Protein AF-A0A6I5P105-F1 (afdb_monomer)

pLDDT: mean 83.04, std 14.03, range [35.81, 98.12]

Solvent-accessible surface area (backbone atoms only — not comparable to full-atom values): 14231 Å² total; per-residue (Å²): 132,84,79,74,51,72,58,37,52,50,38,52,54,34,49,51,44,32,58,51,18,73,74,34,90,77,76,12,57,60,49,28,16,49,33,50,31,48,37,56,78,69,47,30,58,62,52,40,56,49,99,87,67,46,68,69,35,95,43,71,65,50,39,42,40,72,75,66,71,47,62,64,70,63,52,52,50,33,30,56,17,28,52,43,39,50,53,31,48,75,73,72,42,85,61,70,83,52,57,66,42,28,53,62,45,62,89,43,58,76,86,51,45,60,56,20,48,53,44,5,16,66,77,56,76,65,61,61,44,44,70,36,36,52,55,19,40,56,67,75,50,64,72,75,80,56,66,66,42,84,87,54,66,80,40,45,26,30,29,66,42,88,91,51,102,50,48,74,40,77,40,39,31,38,72,54,98,90,40,82,42,37,74,48,95,88,48,64,88,78,55,43,54,24,44,42,78,50,82,70,68,74,76,77,68,87,67,77,78,73,75,75,76,46,75,66,53,52,51,53,52,51,51,50,53,54,58,63,56,45,77,81,46,59,73,83,55,46,57,59,53,54,68,76,72,111

Secondary structure (DSSP, 8-state):
-PPPPHHHHHHHHHHHHHHHHHH-TTTHHHHHHHHHHHHHHTTGGGG-B-TTS-BS-SSHHHHIIIII---HHHHHHHHHHHHHHHHHHHTT----SSHHHHHHTTTS-HHHHHHHHHHHHHHHTS---HHHHHHHHHHH-----PPPP---TT-EEEE--TT-TTTT-EEEEEEETTEEEESSTT-----GGGEEE-------------PPPPHHHHHHHHHHHHHHHGGGS-HHHHHHHHHH--

Radius of gyration: 32.99 Å; Cα contacts (8 Å, |Δi|>4): 269; chains: 1; bounding box: 67×39×105 Å

Nearest PDB structures (foldseek):
  8jzf-assembly1_e  TM=7.093E-01  e=7.042E-01  Symbiodinium

Mean predicted aligned error: 16.5 Å

Structure (mmCIF, N/CA/C/O backbone):
data_AF-A0A6I5P105-F1
#
_entry.id   AF-A0A6I5P105-F1
#
loop_
_atom_site.group_PDB
_atom_site.id
_atom_site.type_symbol
_atom_site.label_atom_id
_atom_site.label_alt_id
_atom_site.label_comp_id
_atom_site.label_asym_id
_atom_site.label_entity_id
_atom_site.label_seq_id
_atom_site.pdbx_PDB_ins_code
_atom_site.Cartn_x
_atom_site.Cartn_y
_atom_site.Cartn_z
_atom_site.occupancy
_atom_site.B_iso_or_equiv
_atom_site.auth_seq_id
_atom_site.auth_comp_id
_atom_site.auth_asym_id
_atom_site.auth_atom_id
_atom_site.pdbx_PDB_model_num
ATOM 1 N N . MET A 1 1 ? 23.309 3.428 -34.298 1.00 52.34 1 MET A N 1
ATOM 2 C CA . MET A 1 1 ? 22.906 3.091 -32.919 1.00 52.34 1 MET A CA 1
ATOM 3 C C . MET A 1 1 ? 21.647 3.887 -32.654 1.00 52.34 1 MET A C 1
ATOM 5 O O . MET A 1 1 ? 21.750 5.103 -32.598 1.00 52.34 1 MET A O 1
ATOM 9 N N . SER A 1 2 ? 20.473 3.254 -32.654 1.00 64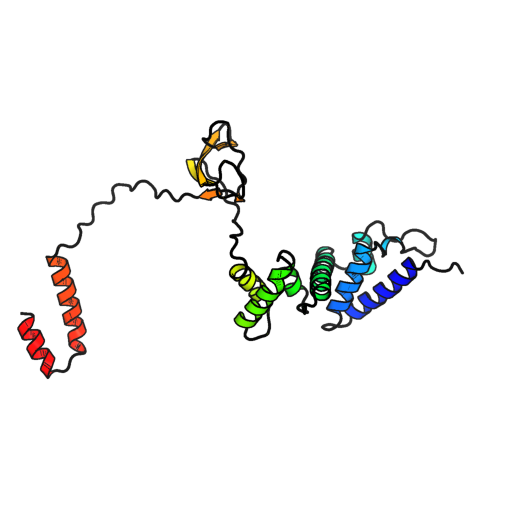.25 2 SER A N 1
ATOM 10 C CA . SER A 1 2 ? 19.231 3.975 -32.351 1.00 64.25 2 SER A CA 1
ATOM 11 C C . SER A 1 2 ? 19.290 4.439 -30.902 1.00 64.25 2 SER A C 1
ATOM 13 O O . SER A 1 2 ? 19.518 3.620 -30.011 1.00 64.25 2 SER A O 1
ATOM 15 N N . GLU A 1 3 ? 19.159 5.743 -30.679 1.00 77.44 3 GLU A N 1
ATOM 16 C CA . GLU A 1 3 ? 19.055 6.295 -29.333 1.00 77.44 3 GLU A CA 1
ATOM 17 C C . GLU A 1 3 ? 17.832 5.680 -28.648 1.00 77.44 3 GLU A C 1
ATOM 19 O O . GLU A 1 3 ? 16.741 5.618 -29.219 1.00 77.44 3 GLU A O 1
ATOM 24 N N . LEU A 1 4 ? 18.035 5.154 -27.440 1.00 81.31 4 LEU A N 1
ATOM 25 C CA . LEU A 1 4 ? 16.942 4.633 -26.630 1.00 81.31 4 LEU A CA 1
ATOM 26 C C . LEU A 1 4 ? 16.010 5.792 -26.281 1.00 81.31 4 LEU A C 1
ATOM 28 O O . LEU A 1 4 ? 16.467 6.892 -25.969 1.00 81.31 4 LEU A O 1
ATOM 32 N N . THR A 1 5 ? 14.703 5.545 -26.303 1.00 90.81 5 THR A N 1
ATOM 33 C CA . THR A 1 5 ? 13.743 6.565 -25.879 1.00 90.81 5 THR A CA 1
ATOM 34 C C . THR A 1 5 ? 13.975 6.930 -24.406 1.00 90.81 5 THR A C 1
ATOM 36 O O . THR A 1 5 ? 14.395 6.069 -23.620 1.00 90.81 5 THR A O 1
ATOM 39 N N . PRO A 1 6 ? 13.667 8.172 -23.983 1.00 94.62 6 PRO A N 1
ATOM 40 C CA . PRO A 1 6 ? 13.791 8.574 -22.581 1.00 94.62 6 PRO A CA 1
ATOM 41 C C . PRO A 1 6 ? 13.064 7.627 -21.612 1.00 94.62 6 PRO A C 1
ATOM 43 O O . PRO A 1 6 ? 13.576 7.325 -20.538 1.00 94.62 6 PRO A O 1
ATOM 46 N N . GLN A 1 7 ? 11.907 7.089 -22.012 1.00 95.62 7 GLN A N 1
ATOM 47 C CA . GLN A 1 7 ? 11.129 6.132 -21.222 1.00 95.62 7 GLN A CA 1
ATOM 48 C C . GLN A 1 7 ? 11.850 4.790 -21.057 1.00 95.62 7 GLN A C 1
ATOM 50 O O . GLN A 1 7 ? 11.846 4.217 -19.970 1.00 95.62 7 GLN A O 1
ATOM 55 N N . HIS A 1 8 ? 12.497 4.291 -22.113 1.00 93.75 8 HIS A N 1
ATOM 56 C CA . HIS A 1 8 ? 13.272 3.056 -22.037 1.00 93.75 8 HIS A CA 1
ATOM 57 C C . HIS A 1 8 ? 14.512 3.228 -21.148 1.00 93.75 8 HIS A C 1
ATOM 59 O O . HIS A 1 8 ? 14.851 2.335 -20.369 1.00 93.75 8 HIS A O 1
ATOM 65 N N . GLN A 1 9 ? 15.174 4.384 -21.230 1.00 94.75 9 GLN A N 1
ATOM 66 C CA . GLN A 1 9 ? 16.289 4.716 -20.345 1.00 94.75 9 GLN A CA 1
ATOM 67 C C . GLN A 1 9 ? 15.828 4.791 -18.881 1.00 94.75 9 GLN A C 1
ATOM 69 O O . GLN A 1 9 ? 16.441 4.162 -18.015 1.00 94.75 9 GLN A O 1
ATOM 74 N N . ARG A 1 10 ? 14.696 5.458 -18.616 1.00 97.44 10 ARG A N 1
ATOM 75 C CA . ARG A 1 10 ? 14.110 5.537 -17.273 1.00 97.44 10 ARG A CA 1
ATOM 76 C C . ARG A 1 10 ? 13.730 4.164 -16.722 1.00 97.44 10 ARG A C 1
ATOM 78 O O . ARG A 1 10 ? 14.027 3.875 -15.566 1.00 97.44 10 ARG A O 1
ATOM 85 N N . LEU A 1 11 ? 13.135 3.291 -17.543 1.00 97.19 11 LEU A N 1
ATOM 86 C CA . LEU A 1 11 ? 12.849 1.910 -17.146 1.00 97.19 11 LEU A CA 1
ATOM 87 C C . LEU A 1 11 ? 14.128 1.202 -16.685 1.00 97.19 11 LEU A C 1
ATOM 89 O O . LEU A 1 11 ? 14.134 0.623 -15.605 1.00 97.19 11 LEU A O 1
ATOM 93 N N . LYS A 1 12 ? 15.218 1.278 -17.461 1.00 96.06 12 LYS A N 1
ATOM 94 C CA . LYS A 1 12 ? 16.497 0.634 -17.115 1.00 96.06 12 LYS A CA 1
ATOM 95 C C . LYS A 1 12 ? 17.069 1.124 -15.787 1.00 96.06 12 LYS A C 1
ATOM 97 O O . LYS A 1 12 ? 17.551 0.312 -15.002 1.00 96.06 12 LYS A O 1
ATOM 102 N N . GLU A 1 13 ? 17.003 2.424 -15.520 1.00 97.12 13 GLU A N 1
ATOM 103 C CA . GLU A 1 13 ? 17.439 3.001 -14.241 1.00 97.12 13 GLU A CA 1
ATOM 104 C C . GLU A 1 13 ? 16.629 2.446 -13.064 1.00 97.12 13 GLU A C 1
ATOM 106 O O . GLU A 1 13 ? 17.195 2.016 -12.056 1.00 97.12 13 GLU A O 1
ATOM 111 N N . LEU A 1 14 ? 15.304 2.395 -13.214 1.00 97.50 14 LEU A N 1
ATOM 112 C CA . LEU A 1 14 ? 14.408 1.842 -12.201 1.00 97.50 14 LEU A CA 1
ATOM 113 C C . LEU A 1 14 ? 14.624 0.339 -12.013 1.00 97.50 14 LEU A C 1
ATOM 115 O O . LEU A 1 14 ? 14.624 -0.135 -10.881 1.00 97.50 14 LEU A O 1
ATOM 119 N N . GLU A 1 15 ? 14.875 -0.419 -13.083 1.00 96.75 15 GLU A N 1
ATOM 120 C CA . GLU A 1 15 ? 15.236 -1.834 -12.979 1.00 96.75 15 GLU A CA 1
ATOM 121 C C . GLU A 1 15 ? 16.536 -2.032 -12.185 1.00 96.75 15 GLU A C 1
ATOM 123 O O . GLU A 1 15 ? 16.614 -2.926 -11.342 1.00 96.75 15 GLU A O 1
ATOM 128 N N . VAL A 1 16 ? 17.553 -1.195 -12.401 1.00 96.06 16 VAL A N 1
ATOM 129 C CA . VAL A 1 16 ? 18.797 -1.252 -11.615 1.00 96.06 16 VAL A CA 1
ATOM 130 C C . VAL A 1 16 ? 18.523 -0.964 -10.137 1.00 96.06 16 VAL A C 1
ATOM 132 O O . VAL A 1 16 ? 19.035 -1.685 -9.276 1.00 96.06 16 VAL A O 1
ATOM 135 N N . SER A 1 17 ? 17.686 0.032 -9.833 1.00 94.94 17 SER A N 1
ATOM 136 C CA . SER A 1 17 ? 17.272 0.334 -8.457 1.00 94.94 17 SER A CA 1
ATOM 137 C C . SER A 1 17 ? 16.523 -0.842 -7.817 1.00 94.94 17 SER A C 1
ATOM 139 O O . SER A 1 17 ? 16.903 -1.292 -6.738 1.00 94.94 17 SER A O 1
ATOM 141 N N . ILE A 1 18 ? 15.543 -1.431 -8.512 1.00 94.62 18 ILE A N 1
ATOM 142 C CA . ILE A 1 18 ? 14.787 -2.599 -8.028 1.00 94.62 18 ILE A CA 1
ATOM 143 C C . ILE A 1 18 ? 15.722 -3.787 -7.773 1.00 94.62 18 ILE A C 1
ATOM 145 O O . ILE A 1 18 ? 15.646 -4.431 -6.724 1.00 94.62 18 ILE A O 1
ATOM 149 N N . GLN A 1 19 ? 16.618 -4.081 -8.718 1.00 94.69 19 GLN A N 1
ATOM 150 C CA . GLN A 1 19 ? 17.582 -5.174 -8.605 1.00 94.69 19 GLN A CA 1
ATOM 151 C C . GLN A 1 19 ? 18.518 -4.979 -7.407 1.00 94.69 19 GLN A C 1
ATOM 153 O O . GLN A 1 19 ? 18.773 -5.938 -6.678 1.00 94.69 19 GLN A O 1
ATOM 158 N N . SER A 1 20 ? 19.001 -3.752 -7.200 1.00 92.50 20 SER A N 1
ATOM 159 C CA . SER A 1 20 ? 19.892 -3.408 -6.086 1.00 92.50 20 SER A CA 1
ATOM 160 C C . SER A 1 20 ? 19.161 -3.505 -4.750 1.00 92.50 20 SER A C 1
ATOM 162 O O . SER A 1 20 ? 19.653 -4.145 -3.821 1.00 92.50 20 SER A O 1
ATOM 164 N N . GLY A 1 21 ? 17.939 -2.976 -4.677 1.00 91.00 21 GLY A N 1
ATOM 165 C CA . GLY A 1 21 ? 17.113 -3.070 -3.482 1.00 91.00 21 GLY A CA 1
ATOM 166 C C . GLY A 1 21 ? 16.752 -4.514 -3.125 1.00 91.00 21 GLY A C 1
ATOM 167 O O . GLY A 1 21 ? 16.695 -4.855 -1.950 1.00 91.00 21 GLY A O 1
ATOM 168 N N . PHE A 1 22 ? 16.593 -5.418 -4.102 1.00 88.75 22 PHE A N 1
ATOM 169 C CA . PHE A 1 22 ? 16.398 -6.846 -3.811 1.00 88.75 22 PHE A CA 1
ATOM 170 C C . PHE A 1 22 ? 17.622 -7.514 -3.170 1.00 88.75 22 PHE A C 1
ATOM 172 O O . PHE A 1 22 ? 17.464 -8.542 -2.509 1.00 88.75 22 PHE A O 1
ATOM 179 N N . SER A 1 23 ? 18.819 -6.964 -3.372 1.00 87.75 23 SER A N 1
ATOM 180 C CA . SER A 1 23 ? 20.057 -7.450 -2.760 1.00 87.75 23 SER A CA 1
ATOM 181 C C . SER A 1 23 ? 20.293 -6.888 -1.350 1.00 87.75 23 SER A C 1
ATOM 183 O O . SER A 1 23 ? 21.069 -7.475 -0.597 1.00 87.75 23 SER A O 1
ATOM 185 N N . LEU A 1 24 ? 19.620 -5.797 -0.969 1.00 80.50 24 LEU A N 1
ATOM 186 C CA . LEU A 1 24 ? 19.756 -5.129 0.329 1.00 80.50 24 LEU A CA 1
ATOM 187 C C . LEU A 1 24 ? 18.561 -5.472 1.233 1.00 80.50 24 LEU A C 1
ATOM 189 O O . LEU A 1 24 ? 17.434 -5.081 0.955 1.00 80.50 24 LEU A O 1
ATOM 193 N N . ILE A 1 25 ? 18.795 -6.193 2.334 1.00 69.50 25 ILE A N 1
ATOM 194 C CA . ILE A 1 25 ? 17.713 -6.779 3.150 1.00 69.50 25 ILE A CA 1
ATOM 195 C C . ILE A 1 25 ? 16.809 -5.717 3.807 1.00 69.50 25 ILE A C 1
ATOM 197 O O . ILE A 1 25 ? 15.594 -5.893 3.811 1.00 69.50 25 ILE A O 1
ATOM 201 N N . GLU A 1 26 ? 17.365 -4.624 4.343 1.00 65.38 26 GLU A N 1
ATOM 202 C CA . GLU A 1 26 ? 16.585 -3.643 5.127 1.00 65.38 26 GLU A CA 1
ATOM 203 C C . GLU A 1 26 ? 16.411 -2.283 4.435 1.00 65.38 26 GLU A C 1
ATOM 205 O O . GLU A 1 26 ? 15.338 -1.694 4.505 1.00 65.38 26 GLU A O 1
ATOM 210 N N . GLN A 1 27 ? 17.431 -1.785 3.730 1.00 70.00 27 GLN A N 1
ATOM 211 C CA . GLN A 1 27 ? 17.391 -0.453 3.105 1.00 70.00 27 GLN A CA 1
ATOM 212 C C . GLN A 1 27 ? 16.728 -0.453 1.718 1.00 70.00 27 GLN A C 1
ATOM 214 O O . GLN A 1 27 ? 16.223 0.574 1.273 1.00 70.00 27 GLN A O 1
ATOM 219 N N . GLY A 1 28 ? 16.669 -1.611 1.055 1.00 87.00 28 GLY A N 1
ATOM 220 C CA . GLY A 1 28 ? 16.177 -1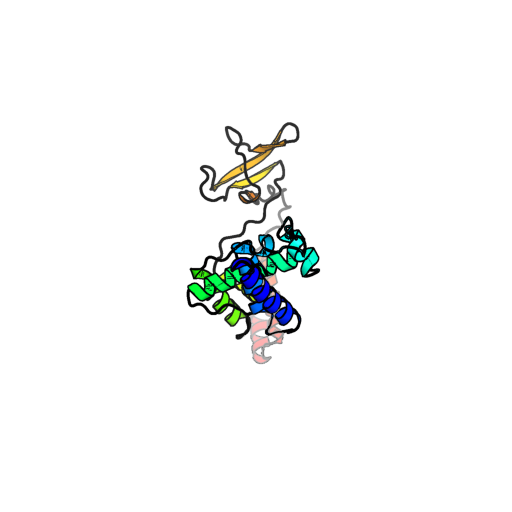.717 -0.317 1.00 87.00 28 GLY A CA 1
ATOM 221 C C . GLY A 1 28 ? 14.655 -1.685 -0.464 1.00 87.00 28 GLY A C 1
ATOM 222 O O . GLY A 1 28 ? 14.159 -1.465 -1.566 1.00 87.00 28 GLY A O 1
ATOM 223 N N . GLU A 1 29 ? 13.883 -1.903 0.608 1.00 91.00 29 GLU A N 1
ATOM 224 C CA . GLU A 1 29 ? 12.419 -2.014 0.502 1.00 91.00 29 GLU A CA 1
ATOM 225 C C . GLU A 1 29 ? 11.773 -0.730 -0.030 1.00 91.00 29 GLU A C 1
ATOM 227 O O . GLU A 1 29 ? 10.944 -0.809 -0.939 1.00 91.00 29 GLU A O 1
ATOM 232 N N . ARG A 1 30 ? 12.167 0.442 0.487 1.00 91.94 30 ARG A N 1
ATOM 233 C CA . ARG A 1 30 ? 11.647 1.737 0.020 1.00 91.94 30 ARG A CA 1
ATOM 234 C C . ARG A 1 30 ? 11.961 1.966 -1.455 1.00 91.94 30 ARG A C 1
ATOM 236 O O . ARG A 1 30 ? 11.062 2.301 -2.220 1.00 91.94 30 ARG A O 1
ATOM 243 N N . GLU A 1 31 ? 13.211 1.744 -1.854 1.00 92.75 31 GLU A N 1
ATOM 244 C CA . GLU A 1 31 ? 13.655 1.908 -3.243 1.00 92.75 31 GLU A CA 1
ATOM 245 C C . GLU A 1 31 ? 12.859 1.002 -4.185 1.00 92.75 31 GLU A C 1
ATOM 247 O O . GLU A 1 31 ? 12.332 1.463 -5.197 1.00 92.75 31 GLU A O 1
ATOM 252 N N . ILE A 1 32 ? 12.679 -0.270 -3.809 1.00 94.31 32 ILE A N 1
ATOM 253 C CA . ILE A 1 32 ? 11.879 -1.211 -4.594 1.00 94.31 32 ILE A CA 1
ATOM 254 C C . ILE A 1 32 ? 10.430 -0.732 -4.716 1.00 94.31 32 ILE A C 1
ATOM 256 O O . ILE A 1 32 ? 9.873 -0.792 -5.811 1.00 94.31 32 ILE A O 1
ATOM 260 N N . ARG A 1 33 ? 9.797 -0.280 -3.623 1.00 95.12 33 ARG A N 1
ATOM 261 C CA . ARG A 1 33 ? 8.406 0.206 -3.658 1.00 95.12 33 ARG A CA 1
ATOM 262 C C . ARG A 1 33 ? 8.258 1.412 -4.579 1.00 95.12 33 ARG A C 1
ATOM 264 O O . ARG A 1 33 ? 7.378 1.396 -5.434 1.00 95.12 33 ARG A O 1
ATOM 271 N N . GLN A 1 34 ? 9.120 2.417 -4.426 1.00 95.31 34 GLN A N 1
ATOM 272 C CA . GLN A 1 34 ? 9.079 3.641 -5.229 1.00 95.31 34 GLN A CA 1
ATOM 273 C C . GLN A 1 34 ? 9.327 3.348 -6.710 1.00 95.31 34 GLN A C 1
ATOM 275 O O . GLN A 1 34 ? 8.560 3.793 -7.562 1.00 95.31 34 GLN A O 1
ATOM 280 N N . ALA A 1 35 ? 10.338 2.534 -7.019 1.00 96.94 35 ALA A N 1
ATOM 281 C CA . ALA A 1 35 ? 10.654 2.190 -8.396 1.00 96.94 35 ALA A CA 1
ATOM 282 C C . ALA A 1 35 ? 9.567 1.322 -9.049 1.00 96.94 35 ALA A C 1
ATOM 284 O O . ALA A 1 35 ? 9.189 1.573 -10.192 1.00 96.94 35 ALA A O 1
ATOM 285 N N . LEU A 1 36 ? 9.012 0.333 -8.336 1.00 97.31 36 LEU A N 1
ATOM 286 C CA . LEU A 1 36 ? 7.892 -0.468 -8.849 1.00 97.31 36 LEU A CA 1
ATOM 287 C C . LEU A 1 36 ? 6.636 0.376 -9.069 1.00 97.31 36 LEU A C 1
ATOM 289 O O . LEU A 1 36 ? 5.963 0.182 -10.080 1.00 97.31 36 LEU A O 1
ATOM 293 N N . LEU A 1 37 ? 6.331 1.293 -8.147 1.00 97.69 37 LEU A N 1
ATOM 294 C CA . LEU A 1 37 ? 5.212 2.220 -8.288 1.00 97.69 37 LEU A CA 1
ATOM 295 C C . LEU A 1 37 ? 5.375 3.074 -9.547 1.00 97.69 37 LEU A C 1
ATOM 297 O O . LEU A 1 37 ? 4.447 3.155 -10.346 1.00 97.69 37 LEU A O 1
ATOM 301 N N . GLU A 1 38 ? 6.561 3.642 -9.764 1.00 98.12 38 GLU A N 1
ATOM 302 C CA . GLU A 1 38 ? 6.824 4.473 -10.937 1.00 98.12 38 GLU A CA 1
ATOM 303 C C . GLU A 1 38 ? 6.710 3.675 -12.245 1.00 98.12 38 GLU A C 1
ATOM 305 O O . GLU A 1 38 ? 6.038 4.118 -13.178 1.00 98.12 38 GLU A O 1
ATOM 310 N N . VAL A 1 39 ? 7.292 2.469 -12.305 1.00 97.88 39 VAL A N 1
ATOM 311 C CA . VAL A 1 39 ? 7.157 1.590 -13.480 1.00 97.88 39 VAL A CA 1
ATOM 312 C C . VAL A 1 39 ? 5.692 1.246 -13.757 1.00 97.88 39 VAL A C 1
ATOM 314 O O . VAL A 1 39 ? 5.298 1.172 -14.925 1.00 97.88 39 VAL A O 1
ATOM 317 N N . PHE A 1 40 ? 4.891 1.029 -12.711 1.00 97.69 40 PHE A N 1
ATOM 318 C CA . PHE A 1 40 ? 3.473 0.704 -12.838 1.00 97.69 40 PHE A CA 1
ATOM 319 C C . PHE A 1 40 ? 2.649 1.903 -13.321 1.00 97.69 40 PHE A C 1
ATOM 321 O O . PHE A 1 40 ? 1.992 1.805 -14.359 1.00 97.69 40 PHE A O 1
ATOM 328 N N . ASP A 1 41 ? 2.715 3.032 -12.612 1.00 97.19 41 ASP A N 1
ATOM 329 C CA . ASP A 1 41 ? 1.874 4.207 -12.867 1.00 97.19 41 ASP A CA 1
ATOM 330 C C . ASP A 1 41 ? 2.198 4.856 -14.224 1.00 97.19 41 ASP A C 1
ATOM 332 O O . ASP A 1 41 ? 1.290 5.248 -14.957 1.00 97.19 41 ASP A O 1
ATOM 336 N N . GLN A 1 42 ? 3.478 4.899 -14.613 1.00 97.19 42 GLN A N 1
ATOM 337 C CA . GLN A 1 42 ? 3.899 5.407 -15.926 1.00 97.19 42 GLN A CA 1
ATOM 338 C C . GLN A 1 42 ? 3.881 4.334 -17.031 1.00 97.19 42 GLN A C 1
ATOM 340 O O . GLN A 1 42 ? 4.224 4.618 -18.179 1.00 97.19 42 GLN A O 1
ATOM 345 N N . GLN A 1 43 ? 3.499 3.094 -16.705 1.00 97.12 43 GLN A N 1
ATOM 346 C CA . GLN A 1 43 ? 3.467 1.954 -17.628 1.00 97.12 43 GLN A CA 1
ATOM 347 C C . GLN A 1 43 ? 4.796 1.727 -18.374 1.00 97.12 43 GLN A C 1
ATOM 349 O O . GLN A 1 43 ? 4.808 1.291 -19.529 1.00 97.12 43 GLN A O 1
ATOM 354 N N . LEU A 1 44 ? 5.930 2.004 -17.718 1.00 97.06 44 LEU A N 1
ATOM 355 C CA . LEU A 1 44 ? 7.253 2.014 -18.355 1.00 97.06 44 LEU A CA 1
ATOM 356 C C . LEU A 1 44 ? 7.648 0.651 -18.929 1.00 97.06 44 LEU A C 1
ATOM 358 O O . LEU A 1 44 ? 8.369 0.587 -19.921 1.00 97.06 44 LEU A O 1
ATOM 362 N N . TRP A 1 45 ? 7.120 -0.435 -18.365 1.00 96.25 45 TRP A N 1
ATOM 363 C CA . TRP A 1 45 ? 7.315 -1.800 -18.860 1.00 96.25 45 TRP A CA 1
ATOM 364 C C . TRP A 1 45 ? 6.932 -1.974 -20.340 1.00 96.25 45 TRP A C 1
ATOM 366 O O . TRP A 1 45 ? 7.512 -2.820 -21.015 1.00 96.25 45 TRP A O 1
ATOM 376 N N . ARG A 1 46 ? 6.012 -1.154 -20.870 1.00 96.06 46 ARG A N 1
ATOM 377 C CA . ARG A 1 46 ? 5.604 -1.177 -22.288 1.00 96.06 46 ARG A CA 1
ATOM 378 C C . ARG A 1 46 ? 6.710 -0.735 -23.245 1.00 96.06 46 ARG A C 1
ATOM 380 O O . ARG A 1 46 ? 6.640 -1.035 -24.431 1.00 96.06 46 ARG A O 1
ATOM 387 N N . PHE A 1 47 ? 7.717 -0.024 -22.741 1.00 95.44 47 PHE A N 1
ATOM 388 C CA . PHE A 1 47 ? 8.863 0.445 -23.520 1.00 95.44 47 PHE A CA 1
ATOM 389 C C . PHE A 1 47 ? 10.036 -0.537 -23.496 1.00 95.44 47 PHE A C 1
ATOM 391 O O . PHE A 1 47 ? 11.064 -0.278 -24.126 1.00 95.44 47 PHE A O 1
ATOM 398 N N . ALA A 1 48 ? 9.919 -1.655 -22.777 1.00 93.88 48 ALA A N 1
ATOM 399 C CA . ALA A 1 48 ? 10.896 -2.724 -22.869 1.00 93.88 48 ALA A CA 1
ATOM 400 C C . ALA A 1 48 ? 10.801 -3.368 -24.252 1.00 93.88 48 ALA A C 1
ATOM 402 O O . ALA A 1 48 ? 9.765 -3.926 -24.608 1.00 93.88 48 ALA A O 1
ATOM 403 N N . ILE A 1 49 ? 11.890 -3.289 -25.008 1.00 92.06 49 ILE A N 1
ATOM 404 C CA . ILE A 1 49 ? 12.005 -3.877 -26.338 1.00 92.06 49 ILE A CA 1
ATOM 405 C C . ILE A 1 49 ? 13.139 -4.897 -26.367 1.00 92.06 49 ILE A C 1
ATOM 407 O O . ILE A 1 49 ? 14.135 -4.736 -25.655 1.00 92.06 49 ILE A O 1
ATOM 411 N N . ASP A 1 50 ? 12.974 -5.946 -27.164 1.00 89.56 50 ASP A N 1
ATOM 412 C CA . ASP A 1 50 ? 14.019 -6.929 -27.433 1.00 89.56 50 ASP A CA 1
ATOM 413 C C . ASP A 1 50 ? 15.052 -6.414 -28.458 1.00 89.56 50 ASP A C 1
ATOM 415 O O . ASP A 1 50 ? 15.035 -5.253 -28.876 1.00 89.56 50 ASP A O 1
ATOM 419 N N . SER A 1 51 ? 15.995 -7.276 -28.850 1.00 87.69 51 SER A N 1
ATOM 420 C CA . SER A 1 51 ? 17.023 -6.948 -29.847 1.00 87.69 51 SER A CA 1
ATOM 421 C C . SER A 1 51 ? 16.472 -6.684 -31.249 1.00 87.69 51 SER A C 1
ATOM 423 O O . SER A 1 51 ? 17.168 -6.079 -32.062 1.00 87.69 51 SER A O 1
ATOM 425 N N . GLU A 1 52 ? 15.259 -7.147 -31.538 1.00 88.62 52 GLU A N 1
ATOM 426 C CA . GLU A 1 52 ? 14.583 -6.981 -32.826 1.00 88.62 52 GLU A CA 1
ATOM 427 C C . GLU A 1 52 ? 13.633 -5.767 -32.826 1.00 88.62 52 GLU A C 1
ATOM 429 O O . GLU A 1 52 ? 13.130 -5.372 -33.876 1.00 88.62 52 GLU A O 1
ATOM 434 N N . GLY A 1 53 ? 13.452 -5.119 -31.669 1.00 86.94 53 GLY A N 1
ATOM 435 C CA . GLY A 1 53 ? 12.623 -3.928 -31.494 1.00 86.94 53 GLY A CA 1
ATOM 436 C C . GLY A 1 53 ? 11.170 -4.220 -31.112 1.00 86.94 53 GLY A C 1
ATOM 437 O O . GLY A 1 53 ? 10.362 -3.290 -31.099 1.00 86.94 53 GLY A O 1
ATOM 438 N N . TYR A 1 54 ? 10.823 -5.468 -30.785 1.00 87.31 54 TYR A N 1
ATOM 439 C CA . TYR A 1 54 ? 9.474 -5.842 -30.356 1.00 87.31 54 TYR A CA 1
ATOM 440 C C . TYR A 1 54 ? 9.282 -5.643 -28.857 1.00 87.31 54 TYR A C 1
ATOM 442 O O . TYR A 1 54 ? 10.216 -5.802 -28.073 1.00 87.31 54 TYR A O 1
ATOM 450 N N . ALA A 1 55 ? 8.052 -5.317 -28.451 1.00 90.62 55 ALA A N 1
ATOM 451 C CA . ALA A 1 55 ? 7.693 -5.199 -27.043 1.00 90.62 55 ALA A CA 1
ATOM 452 C C . ALA A 1 55 ? 7.916 -6.535 -26.316 1.00 90.62 55 ALA A C 1
ATOM 454 O O . ALA A 1 55 ? 7.365 -7.563 -26.701 1.00 90.62 55 ALA A O 1
ATOM 455 N N . LEU A 1 56 ? 8.707 -6.505 -25.244 1.00 93.75 56 LEU A N 1
ATOM 456 C CA . LEU A 1 56 ? 9.128 -7.701 -24.511 1.00 93.75 56 LEU A CA 1
ATOM 457 C C . LEU A 1 56 ? 8.036 -8.247 -23.576 1.00 93.75 56 LEU A C 1
ATOM 459 O O . LEU A 1 56 ? 8.047 -9.424 -23.215 1.00 93.75 56 LEU A O 1
ATOM 463 N N . TYR A 1 57 ? 7.110 -7.386 -23.153 1.00 94.69 57 TYR A N 1
ATOM 464 C CA . TYR A 1 57 ? 6.093 -7.703 -22.156 1.00 94.69 57 TYR A CA 1
ATOM 465 C C . TYR A 1 57 ? 4.713 -7.272 -22.652 1.00 94.69 57 TYR A C 1
ATOM 467 O O . TYR A 1 57 ? 4.536 -6.144 -23.105 1.00 94.69 57 TYR A O 1
ATOM 475 N N . GLU A 1 58 ? 3.726 -8.158 -22.527 1.00 93.25 58 GLU A N 1
ATOM 476 C CA . GLU A 1 58 ? 2.333 -7.907 -22.935 1.00 93.25 58 GLU A CA 1
ATOM 477 C C . GLU A 1 58 ? 1.520 -7.201 -21.840 1.00 93.25 58 GLU A C 1
ATOM 479 O O . GLU A 1 58 ? 0.586 -6.445 -22.104 1.00 93.25 58 GLU A O 1
ATOM 484 N N . SER A 1 59 ? 1.881 -7.455 -20.585 1.00 95.44 59 SER A N 1
ATOM 485 C CA . SER A 1 59 ? 1.237 -6.923 -19.384 1.00 95.44 59 SER A CA 1
ATOM 486 C C . SER A 1 59 ? 2.264 -6.627 -18.295 1.00 95.44 59 SER A C 1
ATOM 488 O O . SER A 1 59 ? 3.367 -7.187 -18.291 1.00 95.44 59 SER A O 1
ATOM 490 N N . PHE A 1 60 ? 1.879 -5.816 -17.310 1.00 95.12 60 PHE A N 1
ATOM 491 C CA . PHE A 1 60 ? 2.708 -5.604 -16.126 1.00 95.12 60 PHE A CA 1
ATOM 492 C C . PHE A 1 60 ? 2.999 -6.918 -15.379 1.00 95.12 60 PHE A C 1
ATOM 494 O O . PHE A 1 60 ? 4.128 -7.153 -14.956 1.00 95.12 60 PHE A O 1
ATOM 501 N N . ASP A 1 61 ? 2.031 -7.832 -15.311 1.00 94.19 61 ASP A N 1
ATOM 502 C CA . ASP A 1 61 ? 2.224 -9.144 -14.686 1.00 94.19 61 ASP A CA 1
ATOM 503 C C . ASP A 1 61 ? 3.265 -9.987 -15.418 1.00 94.19 61 ASP A C 1
ATOM 505 O O . ASP A 1 61 ? 4.088 -10.654 -14.782 1.00 94.19 61 ASP A O 1
ATOM 509 N N . SER A 1 62 ? 3.252 -9.956 -16.757 1.00 95.06 62 SER A N 1
ATOM 510 C CA . SER A 1 62 ? 4.271 -10.630 -17.567 1.00 95.06 62 SER A CA 1
ATOM 511 C C . SER A 1 62 ? 5.655 -10.035 -17.306 1.00 95.06 62 SER A C 1
ATOM 513 O O . SER A 1 62 ? 6.600 -10.789 -17.071 1.00 95.06 62 SER A O 1
ATOM 515 N N . TYR A 1 63 ? 5.753 -8.703 -17.215 1.00 95.69 63 TYR A N 1
ATOM 516 C CA . TYR A 1 63 ? 6.975 -8.001 -16.833 1.00 95.69 63 TYR A CA 1
ATOM 517 C C . TYR A 1 63 ? 7.476 -8.469 -15.468 1.00 95.69 63 TYR A C 1
ATOM 519 O O . TYR A 1 63 ? 8.609 -8.933 -15.346 1.00 95.69 63 TYR A O 1
ATOM 527 N N . CYS A 1 64 ? 6.630 -8.448 -14.441 1.00 94.69 64 CYS A N 1
ATOM 528 C CA . CYS A 1 64 ? 7.054 -8.815 -13.097 1.00 94.69 64 CYS A CA 1
ATOM 529 C C . CYS A 1 64 ? 7.456 -10.285 -12.965 1.00 94.69 64 CYS A C 1
ATOM 531 O O . CYS A 1 64 ? 8.439 -10.611 -12.292 1.00 94.69 64 CYS A O 1
ATOM 533 N N . ARG A 1 65 ? 6.720 -11.178 -13.625 1.00 94.06 65 ARG A N 1
ATOM 534 C CA . ARG A 1 65 ? 6.984 -12.617 -13.596 1.00 94.06 65 ARG A CA 1
ATOM 535 C C . ARG A 1 65 ? 8.272 -12.970 -14.328 1.00 94.06 65 ARG A C 1
ATOM 537 O O . ARG A 1 65 ? 9.088 -13.707 -13.780 1.00 94.06 65 ARG A O 1
ATOM 544 N N . LEU A 1 66 ? 8.458 -12.443 -15.537 1.00 94.56 66 LEU A N 1
ATOM 545 C CA . LEU A 1 66 ? 9.614 -12.755 -16.375 1.00 94.56 66 LEU A CA 1
ATOM 546 C C . LEU A 1 66 ? 10.878 -12.053 -15.869 1.00 94.56 66 LEU A C 1
ATOM 548 O O . LEU A 1 66 ? 11.920 -12.698 -15.744 1.00 94.56 66 LEU A O 1
ATOM 552 N N . ARG A 1 67 ? 10.785 -10.764 -15.516 1.00 95.00 67 ARG A N 1
ATOM 553 C CA . ARG A 1 67 ? 11.942 -9.961 -15.100 1.00 95.00 67 ARG A CA 1
ATOM 554 C C . ARG A 1 67 ? 12.384 -10.256 -13.673 1.00 95.00 67 ARG A C 1
ATOM 556 O O . ARG A 1 67 ? 13.572 -10.463 -13.435 1.00 95.00 67 ARG A O 1
ATOM 563 N N . TRP A 1 68 ? 11.438 -10.288 -12.733 1.00 94.00 68 TRP A N 1
ATOM 564 C CA . TRP A 1 68 ? 11.741 -10.346 -11.297 1.00 94.00 68 TRP A CA 1
ATOM 565 C C . TRP A 1 68 ? 11.531 -11.725 -10.676 1.00 94.00 68 TRP A C 1
ATOM 567 O O . TRP A 1 68 ? 11.982 -11.951 -9.553 1.00 94.00 68 TRP A O 1
ATOM 577 N N . LYS A 1 69 ? 10.857 -12.653 -11.372 1.00 94.56 69 LYS A N 1
ATOM 578 C CA . LYS A 1 69 ? 10.519 -13.994 -10.856 1.00 94.56 69 LYS A CA 1
ATOM 579 C C . LYS A 1 69 ? 9.820 -13.933 -9.490 1.00 94.56 69 LYS A C 1
ATOM 581 O O . LYS A 1 69 ? 10.084 -14.743 -8.599 1.00 94.56 69 LYS A O 1
ATOM 586 N N . ARG A 1 70 ? 8.948 -12.938 -9.298 1.00 89.62 70 ARG A N 1
ATOM 587 C CA . ARG A 1 70 ? 8.184 -12.730 -8.059 1.00 89.62 70 ARG A CA 1
ATOM 588 C C . ARG A 1 70 ? 6.704 -13.011 -8.267 1.00 89.62 70 ARG A C 1
ATOM 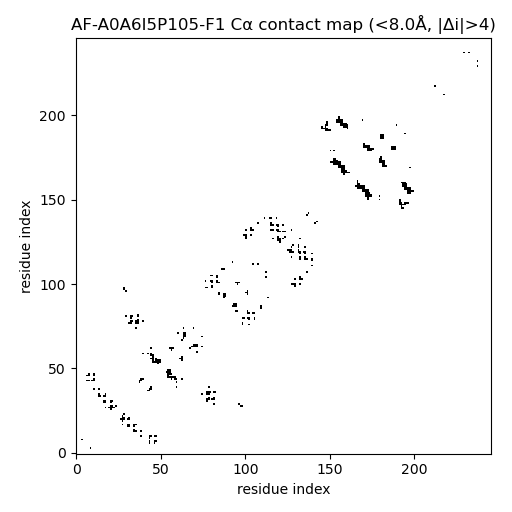590 O O . ARG A 1 70 ? 6.179 -12.865 -9.366 1.00 89.62 70 ARG A O 1
ATOM 597 N N . ALA A 1 71 ? 6.045 -13.396 -7.176 1.00 89.44 71 ALA A N 1
ATOM 598 C CA . ALA A 1 71 ? 4.600 -13.536 -7.148 1.00 89.44 71 ALA A CA 1
ATOM 599 C C . ALA A 1 71 ? 3.935 -12.165 -7.322 1.00 89.44 71 ALA A C 1
ATOM 601 O O . ALA A 1 71 ? 4.314 -11.194 -6.664 1.00 89.44 71 ALA A O 1
ATOM 602 N N . GLU A 1 72 ? 2.909 -12.134 -8.165 1.00 90.38 72 GLU A N 1
ATOM 603 C CA . GLU A 1 72 ? 2.094 -10.960 -8.479 1.00 90.38 72 GLU A CA 1
ATOM 604 C C . GLU A 1 72 ? 1.631 -10.237 -7.205 1.00 90.38 72 GLU A C 1
ATOM 606 O O . GLU A 1 72 ? 1.942 -9.066 -6.995 1.00 90.38 72 GLU A O 1
ATOM 611 N N . ARG A 1 73 ? 1.022 -10.979 -6.270 1.00 91.88 73 ARG A N 1
ATOM 612 C CA . ARG A 1 73 ? 0.543 -10.450 -4.984 1.00 91.88 73 ARG A CA 1
ATOM 613 C C . ARG A 1 73 ? 1.601 -9.643 -4.225 1.00 91.88 73 ARG A C 1
ATOM 615 O O . ARG A 1 73 ? 1.274 -8.600 -3.668 1.00 91.88 73 ARG A O 1
ATOM 622 N N . THR A 1 74 ? 2.847 -10.113 -4.175 1.00 91.88 74 THR A N 1
ATOM 623 C CA . THR A 1 74 ? 3.929 -9.428 -3.448 1.00 91.88 74 THR A CA 1
ATOM 624 C C . THR A 1 74 ? 4.308 -8.110 -4.116 1.00 91.88 74 THR A C 1
ATOM 626 O O . THR A 1 74 ? 4.592 -7.132 -3.426 1.00 91.88 74 THR A O 1
ATOM 629 N N . ILE A 1 75 ? 4.302 -8.069 -5.449 1.00 93.75 75 ILE A N 1
ATOM 630 C CA . ILE A 1 75 ? 4.591 -6.850 -6.206 1.00 93.75 75 ILE A CA 1
ATOM 631 C C . ILE A 1 75 ? 3.482 -5.820 -5.999 1.00 93.75 75 ILE A C 1
ATOM 633 O O . ILE A 1 75 ? 3.778 -4.689 -5.622 1.00 93.75 75 ILE A O 1
ATOM 637 N N . TYR A 1 76 ? 2.217 -6.216 -6.142 1.00 95.06 76 TYR A N 1
ATOM 638 C CA . TYR A 1 76 ? 1.095 -5.305 -5.911 1.00 95.06 76 TYR A CA 1
ATOM 639 C C . TYR A 1 76 ? 1.048 -4.792 -4.473 1.00 95.06 76 TYR A C 1
ATOM 641 O O . TYR A 1 76 ? 0.831 -3.607 -4.257 1.00 95.06 76 TYR A O 1
ATOM 649 N N . GLN A 1 77 ? 1.346 -5.633 -3.480 1.00 95.44 77 GLN A N 1
ATOM 650 C CA . GLN A 1 77 ? 1.482 -5.187 -2.089 1.00 95.44 77 GLN A CA 1
ATOM 651 C C . GLN A 1 77 ? 2.542 -4.089 -1.916 1.00 95.44 77 GLN A C 1
ATOM 653 O O . GLN A 1 77 ? 2.340 -3.157 -1.141 1.00 95.44 77 GLN A O 1
ATOM 658 N N . ARG A 1 78 ? 3.661 -4.175 -2.639 1.00 95.81 78 ARG A N 1
ATOM 659 C CA . ARG A 1 78 ? 4.716 -3.154 -2.610 1.00 95.81 78 ARG A CA 1
ATOM 660 C C . ARG A 1 78 ? 4.302 -1.870 -3.317 1.00 95.81 78 ARG A C 1
ATOM 662 O O . ARG A 1 78 ? 4.602 -0.800 -2.804 1.00 95.81 78 ARG A O 1
ATOM 669 N N . ILE A 1 79 ? 3.590 -1.977 -4.437 1.00 96.94 79 ILE A N 1
ATOM 670 C CA . ILE A 1 79 ? 3.029 -0.824 -5.155 1.00 96.94 79 ILE A CA 1
ATOM 671 C C . ILE A 1 79 ? 2.022 -0.091 -4.265 1.00 96.94 79 ILE A C 1
ATOM 673 O O . ILE A 1 79 ? 2.151 1.112 -4.067 1.00 96.94 79 ILE A O 1
ATOM 677 N N . GLU A 1 80 ? 1.075 -0.814 -3.662 1.00 96.75 80 GLU A N 1
ATOM 678 C CA . GLU A 1 80 ? 0.082 -0.234 -2.750 1.00 96.75 80 GLU A CA 1
ATOM 679 C C . GLU A 1 80 ? 0.740 0.435 -1.539 1.00 96.75 80 GLU A C 1
ATOM 681 O O . GLU A 1 80 ? 0.418 1.572 -1.204 1.00 96.75 80 GLU A O 1
ATOM 686 N N . ALA A 1 81 ? 1.724 -0.221 -0.918 1.00 96.50 81 ALA A N 1
ATOM 687 C CA . ALA A 1 81 ? 2.497 0.395 0.156 1.00 96.50 81 ALA A CA 1
ATOM 688 C C . ALA A 1 81 ? 3.250 1.653 -0.316 1.00 96.50 81 ALA A C 1
ATOM 690 O O . ALA A 1 81 ? 3.273 2.646 0.405 1.00 96.50 81 ALA A O 1
ATOM 691 N N . GLY A 1 82 ? 3.818 1.635 -1.527 1.00 96.75 82 GLY A N 1
ATOM 692 C CA . GLY A 1 82 ? 4.477 2.790 -2.137 1.00 96.75 82 GLY A CA 1
ATOM 693 C C . GLY A 1 82 ? 3.524 3.966 -2.367 1.00 96.75 82 GLY A C 1
ATOM 694 O O . GLY A 1 82 ? 3.914 5.109 -2.147 1.00 96.75 82 GLY A O 1
ATOM 695 N N . ARG A 1 83 ? 2.262 3.708 -2.742 1.00 96.81 83 ARG A N 1
ATOM 696 C CA . ARG A 1 83 ? 1.234 4.758 -2.875 1.00 96.81 83 ARG A CA 1
ATOM 697 C C . ARG A 1 83 ? 0.932 5.422 -1.542 1.00 96.81 83 ARG A C 1
ATOM 699 O O . ARG A 1 83 ? 0.919 6.647 -1.466 1.00 96.81 83 ARG A O 1
ATOM 706 N N . VAL A 1 84 ? 0.724 4.620 -0.498 1.00 96.25 84 VAL A N 1
ATOM 707 C CA . VAL A 1 84 ? 0.487 5.129 0.862 1.00 96.25 84 VAL A CA 1
ATOM 708 C C . VAL A 1 84 ? 1.681 5.952 1.339 1.00 96.25 84 VAL A C 1
ATOM 710 O O . VAL A 1 84 ? 1.503 7.054 1.851 1.00 96.25 84 VAL A O 1
ATOM 713 N N . GLU A 1 85 ? 2.895 5.442 1.126 1.00 95.81 85 GLU A N 1
ATOM 714 C CA . GLU A 1 85 ? 4.142 6.129 1.463 1.00 95.81 85 GLU A CA 1
ATOM 715 C C . GLU A 1 85 ? 4.258 7.482 0.747 1.00 95.81 85 GLU A C 1
ATOM 717 O O . GLU A 1 85 ? 4.524 8.492 1.396 1.00 95.81 85 GLU A O 1
ATOM 722 N N . LEU A 1 86 ? 4.002 7.527 -0.565 1.00 95.25 86 LEU A N 1
ATOM 723 C CA . LEU A 1 86 ? 4.056 8.758 -1.354 1.00 95.25 86 LEU A CA 1
ATOM 724 C C . LEU A 1 86 ? 3.032 9.796 -0.878 1.00 95.25 86 LEU A C 1
ATOM 726 O O . LEU A 1 86 ? 3.392 10.958 -0.714 1.00 95.25 86 LEU A O 1
ATOM 730 N N . GLN A 1 87 ? 1.790 9.379 -0.618 1.00 94.38 87 GLN A N 1
ATOM 731 C CA . GLN A 1 87 ? 0.738 10.259 -0.091 1.00 94.38 87 GLN A CA 1
ATOM 732 C C . GLN A 1 87 ? 1.146 10.866 1.256 1.00 94.38 87 GLN A C 1
ATOM 734 O O . GLN A 1 87 ? 1.112 12.079 1.439 1.00 94.38 87 GLN A O 1
ATOM 739 N N . MET A 1 88 ? 1.626 10.030 2.182 1.00 95.19 88 MET A N 1
ATOM 740 C CA . MET A 1 88 ? 2.093 10.496 3.487 1.00 95.19 88 MET A CA 1
ATOM 741 C C . MET A 1 88 ? 3.229 11.517 3.360 1.00 95.19 88 MET A C 1
ATOM 743 O O . MET A 1 88 ? 3.177 12.565 4.002 1.00 95.19 88 MET A O 1
ATOM 747 N N . LEU A 1 89 ? 4.218 11.248 2.502 1.00 94.25 89 LEU A N 1
ATOM 748 C CA . LEU A 1 89 ? 5.333 12.167 2.260 1.00 94.25 89 LEU A CA 1
ATOM 749 C C . LEU A 1 89 ? 4.871 13.497 1.647 1.00 94.25 89 LEU A C 1
ATOM 751 O O . LEU A 1 89 ? 5.359 14.551 2.053 1.00 94.25 89 LEU A O 1
ATOM 755 N N . GLN A 1 90 ? 3.922 13.470 0.707 1.00 93.62 90 GLN A N 1
ATOM 756 C CA . GLN A 1 90 ? 3.343 14.678 0.102 1.00 93.62 90 GLN A CA 1
ATOM 757 C C . GLN A 1 90 ? 2.604 15.543 1.129 1.00 93.62 90 GLN A C 1
ATOM 759 O O . GLN A 1 90 ? 2.675 16.769 1.063 1.00 93.62 90 GLN A O 1
ATOM 764 N N . SER A 1 91 ? 1.981 14.907 2.119 1.00 91.38 91 SER A N 1
ATOM 765 C CA . SER A 1 91 ? 1.343 15.568 3.260 1.00 91.38 91 SER A CA 1
ATOM 766 C C . SER A 1 91 ? 2.304 15.912 4.406 1.00 91.38 91 SER A C 1
ATOM 768 O O . SER A 1 91 ? 1.866 16.311 5.485 1.00 91.38 91 SER A O 1
ATOM 770 N N . GLY A 1 92 ? 3.619 15.764 4.201 1.00 91.75 92 GLY A N 1
ATOM 771 C CA . GLY A 1 92 ? 4.647 16.087 5.196 1.00 91.75 92 GLY A CA 1
ATOM 772 C C . GLY A 1 92 ? 4.689 15.135 6.397 1.00 91.75 92 GLY A C 1
ATOM 773 O O . GLY A 1 92 ? 5.302 15.454 7.415 1.00 91.75 92 GLY A O 1
ATOM 774 N N . GLN A 1 93 ? 4.038 13.977 6.303 1.00 90.12 93 GLN A N 1
ATOM 775 C CA . GLN A 1 93 ? 4.003 12.957 7.346 1.00 90.12 93 GLN A CA 1
ATOM 776 C C . GLN A 1 93 ? 5.178 11.986 7.181 1.00 90.12 93 GLN A C 1
ATOM 778 O O . GLN A 1 93 ? 5.611 11.695 6.066 1.00 90.12 93 GLN A O 1
ATOM 783 N N . GLN A 1 94 ? 5.673 11.432 8.291 1.00 91.12 94 GLN A N 1
ATOM 784 C CA . GLN A 1 94 ? 6.702 10.394 8.249 1.00 91.12 94 GLN A CA 1
ATOM 785 C C . GLN A 1 94 ? 6.053 9.006 8.082 1.00 91.12 94 GLN A C 1
ATOM 787 O O . GLN A 1 94 ? 5.372 8.544 9.003 1.00 91.12 94 GLN A O 1
ATOM 792 N N . PRO A 1 95 ? 6.253 8.319 6.943 1.00 92.88 95 PRO A N 1
ATOM 793 C CA . PRO A 1 95 ? 5.714 6.984 6.734 1.00 92.88 95 PRO A CA 1
ATOM 794 C C . PRO A 1 95 ? 6.462 5.937 7.577 1.00 92.88 95 PRO A C 1
ATOM 796 O O . PRO A 1 95 ? 7.675 6.056 7.779 1.00 92.88 95 PRO A O 1
ATOM 799 N N . PRO A 1 96 ? 5.782 4.874 8.043 1.00 92.31 96 PRO A N 1
ATOM 800 C CA . PRO A 1 96 ? 6.470 3.703 8.568 1.00 92.31 96 PRO A CA 1
ATOM 801 C C . PRO A 1 96 ? 7.283 3.008 7.463 1.00 92.31 96 PRO A C 1
ATOM 803 O O . PRO A 1 96 ? 6.854 2.929 6.316 1.00 92.31 96 PRO A O 1
ATOM 806 N N . GLU A 1 97 ? 8.450 2.466 7.815 1.00 89.69 97 GLU A N 1
ATOM 807 C CA . GLU A 1 97 ? 9.346 1.800 6.854 1.00 89.69 97 GLU A CA 1
ATOM 808 C C . GLU A 1 97 ? 8.807 0.455 6.321 1.00 89.69 97 GLU A C 1
ATOM 810 O O . GLU A 1 97 ? 8.874 0.220 5.106 1.00 89.69 97 GLU A O 1
ATOM 815 N N . PRO A 1 98 ? 8.279 -0.460 7.165 1.00 92.56 98 PRO A N 1
ATOM 816 C CA . PRO A 1 98 ? 7.938 -1.798 6.698 1.00 92.56 98 PRO A CA 1
ATOM 817 C C . PRO A 1 98 ? 6.690 -1.807 5.816 1.00 92.56 98 PRO A C 1
ATOM 819 O O . PRO A 1 98 ? 5.644 -1.266 6.183 1.00 92.56 98 PRO A O 1
ATOM 822 N N . THR A 1 99 ? 6.758 -2.545 4.704 1.00 93.88 99 THR A N 1
ATOM 823 C CA . THR A 1 99 ? 5.638 -2.713 3.761 1.00 93.88 99 THR A CA 1
ATOM 824 C C . THR A 1 99 ? 4.349 -3.165 4.461 1.00 93.88 99 THR A C 1
ATOM 826 O O . THR A 1 99 ? 3.265 -2.671 4.163 1.00 93.88 99 THR A O 1
ATOM 829 N N . SER A 1 100 ? 4.449 -4.065 5.444 1.00 94.50 100 SER A N 1
ATOM 830 C CA . SER A 1 100 ? 3.290 -4.554 6.202 1.00 94.50 100 SER A CA 1
ATOM 831 C C . SER A 1 100 ? 2.600 -3.474 7.037 1.00 94.50 100 SER A C 1
ATOM 833 O O . SER A 1 100 ? 1.391 -3.548 7.217 1.00 94.50 100 SER A O 1
ATOM 835 N N . GLN A 1 101 ? 3.336 -2.477 7.531 1.00 95.88 101 GLN A N 1
ATOM 836 C 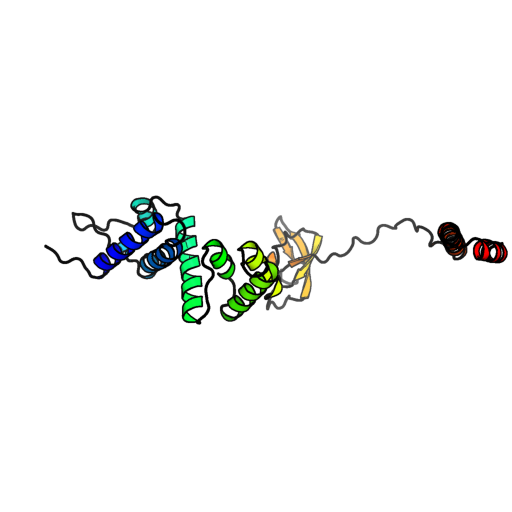CA . GLN A 1 101 ? 2.782 -1.374 8.319 1.00 95.88 101 GLN A CA 1
ATOM 837 C C . GLN A 1 101 ? 2.047 -0.373 7.428 1.00 95.88 101 GLN A C 1
ATOM 839 O O . GLN A 1 101 ? 0.925 0.015 7.741 1.00 95.88 101 GLN A O 1
ATOM 844 N N . LEU A 1 102 ? 2.642 -0.023 6.284 1.00 96.06 102 LEU A N 1
ATOM 845 C CA . LEU A 1 102 ? 2.023 0.846 5.277 1.00 96.06 102 LEU A CA 1
ATOM 846 C C . LEU A 1 102 ? 0.706 0.266 4.752 1.00 96.06 102 LEU A C 1
ATOM 848 O O . LEU A 1 102 ? -0.281 0.984 4.615 1.00 96.06 102 LEU A O 1
ATOM 852 N N . LEU A 1 103 ? 0.660 -1.047 4.516 1.00 96.00 103 LEU A N 1
ATOM 853 C CA . LEU A 1 103 ? -0.549 -1.720 4.037 1.00 96.00 103 LEU A CA 1
ATOM 854 C C . LEU A 1 103 ? -1.722 -1.646 5.017 1.00 96.00 103 LEU A C 1
ATOM 856 O O . LEU A 1 103 ? -2.869 -1.663 4.576 1.00 96.00 103 LEU A O 1
ATOM 860 N N . GLU A 1 104 ? -1.469 -1.545 6.323 1.00 95.62 104 GLU A N 1
ATOM 861 C CA . GLU A 1 104 ? -2.550 -1.344 7.291 1.00 95.62 104 GLU A CA 1
ATOM 862 C C . GLU A 1 104 ? -3.163 0.057 7.156 1.00 95.62 104 GLU A C 1
ATOM 864 O O . GLU A 1 104 ? -4.339 0.232 7.459 1.00 95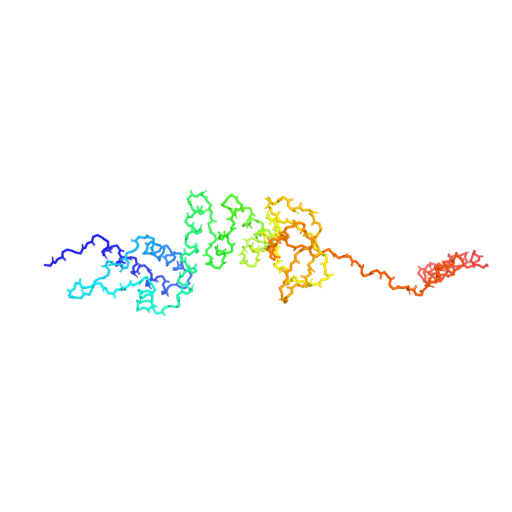.62 104 GLU A O 1
ATOM 869 N N . LEU A 1 105 ? -2.426 1.042 6.642 1.00 95.06 105 LEU A N 1
ATOM 870 C CA . LEU A 1 105 ? -2.881 2.427 6.492 1.00 95.06 105 LEU A CA 1
ATOM 871 C C . LEU A 1 105 ? -3.579 2.714 5.153 1.00 95.06 105 LEU A C 1
ATOM 873 O O . LEU A 1 105 ? -4.118 3.803 4.980 1.00 95.06 105 LEU A O 1
ATOM 877 N N . LYS A 1 106 ? -3.603 1.757 4.216 1.00 93.44 106 LYS A N 1
ATOM 878 C CA . LYS A 1 106 ? -4.116 1.982 2.851 1.00 93.44 106 LYS A CA 1
ATOM 879 C C . LYS A 1 106 ? -5.575 2.458 2.802 1.00 93.44 106 LYS A C 1
ATOM 881 O O . LYS A 1 106 ? -5.906 3.317 1.999 1.00 93.44 106 LYS A O 1
ATOM 886 N N . ASP A 1 107 ? -6.410 1.927 3.697 1.00 89.31 107 ASP A N 1
ATOM 887 C CA . ASP A 1 107 ? -7.845 2.235 3.790 1.00 89.31 107 ASP A CA 1
ATOM 888 C C . ASP A 1 107 ? -8.139 3.254 4.906 1.00 89.31 107 ASP A C 1
ATOM 890 O O . ASP A 1 107 ? -9.272 3.346 5.368 1.00 89.31 107 ASP A O 1
ATOM 894 N N . VAL A 1 108 ? -7.109 3.916 5.440 1.00 90.00 108 VAL A N 1
ATOM 895 C CA . VAL A 1 108 ? -7.260 4.968 6.450 1.00 90.00 108 VAL A CA 1
ATOM 896 C C . VAL A 1 108 ? -7.211 6.302 5.732 1.00 90.00 108 VAL A C 1
ATOM 898 O O . VAL A 1 108 ? -6.266 6.553 4.972 1.00 90.00 108 VAL A O 1
ATOM 901 N N . ASP A 1 109 ? -8.196 7.150 6.008 1.00 88.19 109 ASP A N 1
ATOM 902 C CA . ASP A 1 109 ? -8.229 8.512 5.498 1.00 88.19 109 ASP A CA 1
ATOM 903 C C . ASP A 1 109 ? -6.944 9.251 5.870 1.00 88.19 109 ASP A C 1
ATOM 905 O O . ASP A 1 109 ? -6.447 9.177 6.996 1.00 88.19 109 ASP A O 1
ATOM 909 N N . GLU A 1 110 ? -6.393 9.975 4.902 1.00 85.88 110 GLU A N 1
ATOM 910 C CA . GLU A 1 110 ? -5.122 10.685 5.027 1.00 85.88 110 GLU A CA 1
ATOM 911 C C . GLU A 1 110 ? -4.963 11.538 6.306 1.00 85.88 110 GLU A C 1
ATOM 913 O O . GLU A 1 110 ? -3.908 11.422 6.943 1.00 85.88 110 GLU A O 1
ATOM 918 N N . PRO A 1 111 ? -5.964 12.328 6.759 1.00 85.88 111 PRO A N 1
ATOM 919 C CA . PRO A 1 111 ? -5.845 13.076 8.013 1.00 85.88 111 PRO A CA 1
ATOM 920 C C . PRO A 1 111 ? -5.752 12.182 9.260 1.00 85.88 111 PRO A C 1
ATOM 922 O O . PRO A 1 111 ? -5.119 12.575 10.238 1.00 85.88 111 PRO A O 1
ATOM 925 N N . LEU A 1 112 ? -6.325 10.974 9.234 1.00 90.94 112 LEU A N 1
ATOM 926 C CA . LEU A 1 112 ? -6.356 10.061 10.384 1.00 90.94 112 LEU A CA 1
ATOM 927 C C . LEU A 1 112 ? -5.099 9.189 10.495 1.00 90.94 112 LEU A C 1
ATOM 929 O O . LEU A 1 112 ? -4.811 8.654 11.566 1.00 90.94 112 LEU A O 1
ATOM 933 N N . ARG A 1 113 ? -4.308 9.044 9.423 1.00 93.00 113 ARG A N 1
ATOM 934 C CA . ARG A 1 113 ? -3.109 8.180 9.419 1.00 93.00 113 ARG A CA 1
ATOM 935 C C . ARG A 1 113 ? -2.099 8.560 10.502 1.00 93.00 113 ARG A C 1
ATOM 937 O O . ARG A 1 113 ? -1.538 7.669 11.137 1.00 93.00 113 ARG A O 1
ATOM 944 N N . VAL A 1 114 ? -1.893 9.857 10.747 1.00 91.69 114 VAL A N 1
ATOM 945 C CA . VAL A 1 114 ? -0.975 10.344 11.796 1.00 91.69 114 VAL A CA 1
ATOM 946 C C . VAL A 1 114 ? -1.457 9.926 13.175 1.00 91.69 114 VAL A C 1
ATOM 948 O O . VAL A 1 114 ? -0.672 9.418 13.973 1.00 91.69 114 VAL A O 1
ATOM 951 N N . GLU A 1 115 ? -2.748 10.104 13.444 1.00 93.12 115 GLU A N 1
ATOM 952 C CA . GLU A 1 115 ? -3.346 9.753 14.728 1.00 93.12 115 GLU A CA 1
ATOM 953 C C . GLU A 1 115 ? -3.300 8.240 14.965 1.00 93.12 115 GLU A C 1
ATOM 955 O O . GLU A 1 115 ? -2.922 7.791 16.049 1.00 93.12 115 GLU A O 1
ATOM 960 N N . VAL A 1 116 ? -3.570 7.443 13.927 1.00 95.12 116 VAL A N 1
ATOM 961 C CA . VAL A 1 116 ? -3.421 5.983 13.964 1.00 95.12 116 VAL A CA 1
ATOM 962 C C . VAL A 1 116 ? -1.978 5.584 14.280 1.00 95.12 116 VAL A C 1
ATOM 964 O O . VAL A 1 116 ? -1.754 4.738 15.146 1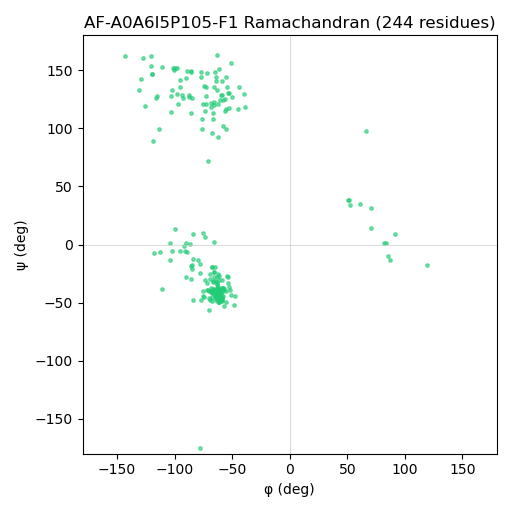.00 95.12 116 VAL A O 1
ATOM 967 N N . ILE A 1 117 ? -0.982 6.184 13.622 1.00 94.38 117 ILE A N 1
ATOM 968 C CA . ILE A 1 117 ? 0.434 5.869 13.872 1.00 94.38 117 ILE A CA 1
ATOM 969 C C . ILE A 1 117 ? 0.841 6.270 15.290 1.00 94.38 117 ILE A C 1
ATOM 971 O O . ILE A 1 117 ? 1.490 5.484 15.983 1.00 94.38 117 ILE A O 1
ATOM 975 N N . HIS A 1 118 ? 0.446 7.460 15.737 1.00 94.12 118 HIS A N 1
ATOM 976 C CA . HIS A 1 118 ? 0.738 7.947 17.082 1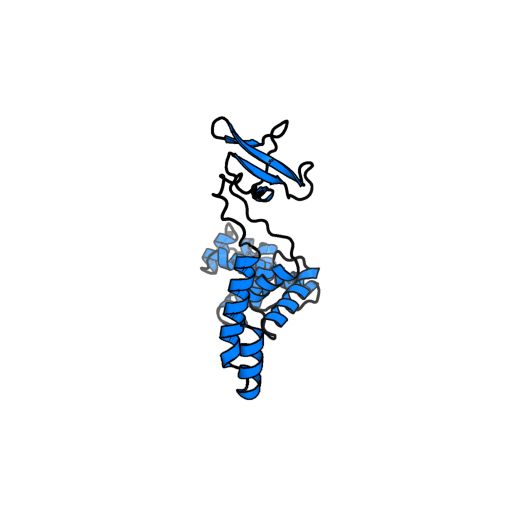.00 94.12 118 HIS A CA 1
ATOM 977 C C . HIS A 1 118 ? 0.110 7.039 18.150 1.00 94.12 118 HIS A C 1
ATOM 979 O O . HIS A 1 118 ? 0.778 6.613 19.092 1.00 94.12 118 HIS A O 1
ATOM 985 N N . THR A 1 119 ? -1.145 6.639 17.957 1.00 95.12 119 THR A N 1
ATOM 986 C CA . THR A 1 119 ? -1.834 5.683 18.834 1.00 95.12 119 THR A CA 1
ATOM 987 C C . THR A 1 119 ? -1.129 4.322 18.825 1.00 95.12 119 THR A C 1
ATOM 989 O O . THR A 1 119 ? -0.889 3.729 19.877 1.00 95.12 119 THR A O 1
ATOM 992 N N . ALA A 1 120 ? -0.695 3.842 17.656 1.00 95.75 120 ALA A N 1
ATOM 993 C CA . ALA A 1 120 ? 0.057 2.595 17.530 1.00 95.75 120 ALA A CA 1
ATOM 994 C C . ALA A 1 120 ? 1.416 2.638 18.248 1.00 95.75 120 ALA A C 1
ATOM 996 O O . ALA A 1 120 ? 1.847 1.611 18.779 1.00 95.75 120 ALA A O 1
ATOM 997 N N . GLN A 1 121 ? 2.080 3.799 18.275 1.00 94.81 121 GLN A N 1
ATOM 998 C CA . GLN A 1 121 ? 3.306 4.038 19.042 1.00 94.81 121 GLN A CA 1
ATOM 999 C C . GLN A 1 121 ? 3.040 4.023 20.548 1.00 94.81 121 GLN A C 1
ATOM 1001 O O . GLN A 1 121 ? 3.836 3.449 21.290 1.00 94.81 121 GLN A O 1
ATOM 1006 N N . GLN A 1 122 ? 1.929 4.605 21.006 1.00 94.75 122 GLN A N 1
ATOM 1007 C CA . GLN A 1 122 ? 1.543 4.572 22.419 1.00 94.75 122 GLN A CA 1
ATOM 1008 C C . GLN A 1 122 ? 1.264 3.141 22.900 1.00 94.75 122 GLN A C 1
ATOM 1010 O O . GLN A 1 122 ? 1.714 2.769 23.981 1.00 94.75 122 GLN A O 1
ATOM 1015 N N . ILE A 1 123 ? 0.606 2.315 22.075 1.00 93.50 123 ILE A N 1
ATOM 1016 C CA . ILE A 1 123 ? 0.329 0.900 22.384 1.00 93.50 123 ILE A CA 1
ATOM 1017 C C . ILE A 1 123 ? 1.625 0.098 22.584 1.00 93.50 123 ILE A C 1
ATOM 1019 O O . ILE A 1 123 ? 1.685 -0.770 23.453 1.00 93.50 123 ILE A O 1
ATOM 1023 N N . THR A 1 124 ? 2.663 0.359 21.785 1.00 92.62 124 THR A N 1
ATOM 1024 C CA . THR A 1 124 ? 3.893 -0.455 21.775 1.00 92.62 124 THR A CA 1
ATOM 1025 C C . THR A 1 124 ? 5.091 0.183 22.476 1.00 92.62 124 THR A C 1
ATOM 1027 O O . THR A 1 124 ? 6.173 -0.405 22.478 1.00 92.62 124 THR A O 1
ATOM 1030 N N . GLY A 1 125 ? 4.942 1.379 23.049 1.00 90.69 125 GLY A N 1
ATOM 1031 C CA . GLY A 1 125 ? 6.052 2.106 23.671 1.00 90.69 125 GLY A CA 1
ATOM 1032 C C . GLY A 1 125 ? 7.078 2.662 22.672 1.00 90.69 125 GLY A C 1
ATOM 1033 O O . GLY A 1 125 ? 8.261 2.748 22.992 1.00 90.69 125 GLY A O 1
ATOM 1034 N N . GLY A 1 126 ? 6.646 3.024 21.459 1.00 88.00 126 GLY A N 1
ATOM 1035 C CA . GLY A 1 126 ? 7.418 3.851 20.519 1.00 88.00 126 GLY A CA 1
ATOM 1036 C C . GLY A 1 126 ? 7.761 3.213 19.171 1.00 88.00 126 GLY A C 1
ATOM 1037 O O . GLY A 1 126 ? 8.071 3.939 18.229 1.00 88.00 126 GLY A O 1
ATOM 1038 N N . LYS A 1 127 ? 7.676 1.883 19.022 1.00 90.94 127 LYS A N 1
ATOM 1039 C CA . LYS A 1 127 ? 7.905 1.204 17.729 1.00 90.94 127 LYS A CA 1
ATOM 1040 C C . LYS A 1 127 ? 6.613 0.567 17.226 1.00 90.94 127 LYS A C 1
ATOM 1042 O O . LYS A 1 127 ? 6.252 -0.508 17.713 1.00 90.94 127 LYS A O 1
ATOM 1047 N N . PRO A 1 128 ? 5.883 1.205 16.298 1.00 92.81 128 PRO A N 1
ATOM 1048 C CA . PRO A 1 128 ? 4.628 0.653 15.821 1.00 92.81 128 PRO A CA 1
ATOM 1049 C C . PRO A 1 128 ? 4.889 -0.665 15.082 1.00 92.81 128 PRO A C 1
ATOM 1051 O O . PRO A 1 128 ? 5.942 -0.869 14.476 1.00 92.81 128 PRO A O 1
ATOM 1054 N N . THR A 1 129 ? 3.925 -1.576 15.155 1.00 94.38 129 THR A N 1
ATOM 1055 C CA . THR A 1 129 ? 3.901 -2.844 14.418 1.00 94.38 129 THR A CA 1
ATOM 1056 C C . THR A 1 129 ? 2.647 -2.873 13.550 1.00 94.38 129 THR A C 1
ATOM 1058 O O . THR A 1 129 ? 1.700 -2.139 13.818 1.00 94.38 129 THR A O 1
ATOM 1061 N N . ALA A 1 130 ? 2.578 -3.741 12.537 1.00 93.94 130 ALA A N 1
ATOM 1062 C CA . ALA A 1 130 ? 1.353 -3.868 11.738 1.00 93.94 130 ALA A CA 1
ATOM 1063 C C . ALA A 1 130 ? 0.136 -4.236 12.615 1.00 93.94 130 ALA A C 1
ATOM 1065 O O . ALA A 1 130 ? -0.952 -3.697 12.438 1.00 93.94 130 ALA A O 1
ATOM 1066 N N . GLY A 1 131 ? 0.339 -5.091 13.626 1.00 92.88 131 GLY A N 1
ATOM 1067 C CA . GLY A 1 131 ? -0.701 -5.437 14.597 1.00 92.88 131 GLY A CA 1
ATOM 1068 C C . GLY A 1 131 ? -1.169 -4.240 15.428 1.00 92.88 131 GLY A C 1
ATOM 1069 O O . GLY A 1 131 ? -2.373 -4.049 15.578 1.00 92.88 131 GLY A O 1
ATOM 1070 N N . SER A 1 132 ? -0.246 -3.401 15.914 1.00 95.62 132 SER A N 1
ATOM 1071 C CA . SER A 1 132 ? -0.624 -2.220 16.701 1.00 95.62 132 SER A CA 1
ATOM 1072 C C . SER A 1 132 ? -1.229 -1.104 15.854 1.00 95.62 132 SER A C 1
ATOM 1074 O O . SER A 1 132 ? -2.110 -0.410 16.344 1.00 95.62 132 SER A O 1
ATOM 1076 N N . ILE A 1 133 ? -0.840 -0.966 14.581 1.00 95.50 133 ILE A N 1
ATOM 1077 C CA . ILE A 1 133 ? -1.512 -0.063 13.632 1.00 95.50 133 ILE A CA 1
ATOM 1078 C C . ILE A 1 133 ? -2.945 -0.532 13.393 1.00 95.50 133 ILE A C 1
ATOM 1080 O O . ILE A 1 133 ? -3.867 0.274 13.446 1.00 95.50 133 ILE A O 1
ATOM 1084 N N . ARG A 1 134 ? -3.161 -1.838 13.195 1.00 93.50 134 ARG A N 1
ATOM 1085 C CA . ARG A 1 134 ? -4.513 -2.388 13.054 1.00 93.50 134 ARG A CA 1
ATOM 1086 C C . ARG A 1 134 ? -5.374 -2.114 14.285 1.00 93.50 134 ARG A C 1
ATOM 1088 O O . ARG A 1 134 ? -6.498 -1.657 14.133 1.00 93.50 134 ARG A O 1
ATOM 1095 N N . GLN A 1 135 ? -4.832 -2.343 15.480 1.00 92.31 135 GLN A N 1
ATOM 1096 C CA . GLN A 1 135 ? -5.527 -2.045 16.732 1.00 92.31 135 GLN A CA 1
ATOM 1097 C C . GLN A 1 135 ? -5.803 -0.541 16.889 1.00 92.31 135 GLN A C 1
ATOM 1099 O O . GLN A 1 135 ? -6.897 -0.154 17.278 1.00 92.31 135 GLN A O 1
ATOM 1104 N N . ALA A 1 136 ? -4.837 0.315 16.550 1.00 93.62 136 ALA A N 1
ATOM 1105 C CA . ALA A 1 136 ? -4.996 1.763 16.607 1.00 93.62 136 ALA A CA 1
ATOM 1106 C C . ALA A 1 136 ? -6.085 2.277 15.658 1.00 93.62 136 ALA A C 1
ATOM 1108 O O . ALA A 1 136 ? -6.822 3.184 16.028 1.00 93.62 136 ALA A O 1
ATOM 1109 N N . LYS A 1 137 ? -6.239 1.675 14.471 1.00 91.62 137 LYS A N 1
ATOM 1110 C CA . LYS A 1 137 ? -7.333 2.013 13.546 1.00 91.62 137 LYS A CA 1
ATOM 1111 C C . LYS A 1 137 ? -8.701 1.828 14.181 1.00 91.62 137 LYS A C 1
ATOM 1113 O O . LYS A 1 137 ? -9.541 2.698 14.031 1.00 91.62 137 LYS A O 1
ATOM 1118 N N . GLU A 1 138 ? -8.900 0.724 14.898 1.00 88.25 138 GLU A N 1
ATOM 1119 C CA . GLU A 1 138 ? -10.168 0.432 15.581 1.00 88.25 138 GLU A CA 1
ATOM 1120 C C . GLU A 1 138 ? -10.464 1.421 16.722 1.00 88.25 138 GLU A C 1
ATOM 1122 O O . GLU A 1 138 ? -11.620 1.595 17.097 1.00 88.25 138 GLU A O 1
ATOM 1127 N N . ILE A 1 139 ? -9.430 2.064 17.276 1.00 88.69 139 ILE A N 1
ATOM 1128 C CA . ILE A 1 139 ? -9.558 3.073 18.337 1.00 88.69 139 ILE A CA 1
ATOM 1129 C C . ILE A 1 139 ? -9.860 4.457 17.748 1.00 88.69 139 ILE A C 1
ATOM 1131 O O . ILE A 1 139 ? -10.751 5.143 18.242 1.00 88.69 139 ILE A O 1
ATOM 1135 N N . VAL A 1 140 ? -9.102 4.868 16.727 1.00 87.00 140 VAL A N 1
ATOM 1136 C CA . VAL A 1 140 ? -9.169 6.214 16.125 1.00 87.00 140 VAL A CA 1
ATOM 1137 C C . VAL A 1 140 ? -10.401 6.376 15.244 1.00 87.00 140 VAL A C 1
ATOM 1139 O O . VAL A 1 140 ? -11.053 7.416 15.272 1.00 87.00 140 VAL A O 1
ATOM 1142 N N . ASP A 1 141 ? -10.744 5.338 14.488 1.00 75.31 141 ASP A N 1
ATOM 1143 C CA . ASP A 1 141 ? -11.956 5.297 13.688 1.00 75.31 141 ASP A CA 1
ATOM 1144 C C . ASP A 1 141 ? -12.834 4.138 14.174 1.00 75.31 141 ASP A C 1
ATOM 1146 O O . ASP A 1 141 ? -12.724 3.005 13.690 1.00 75.31 141 ASP A O 1
ATOM 1150 N N . PRO A 1 142 ? -13.707 4.396 15.164 1.00 60.97 142 PRO A N 1
ATOM 1151 C CA . PRO A 1 142 ? -14.586 3.380 15.708 1.00 60.97 142 PRO A CA 1
ATOM 1152 C C . PRO A 1 142 ? -15.750 3.063 14.766 1.00 60.97 142 PRO A C 1
ATOM 1154 O O . PRO A 1 142 ? -16.674 2.374 15.213 1.00 60.97 142 PRO A O 1
ATOM 1157 N N . THR A 1 143 ? -15.774 3.550 13.507 1.00 61.44 143 THR A N 1
ATOM 1158 C CA . THR A 1 143 ? -16.830 3.133 12.579 1.00 61.44 143 THR A CA 1
ATOM 1159 C C . THR A 1 143 ? -16.862 1.607 12.545 1.00 61.44 143 THR A C 1
ATOM 1161 O O . THR A 1 143 ? -15.874 0.948 12.198 1.00 61.44 143 THR A O 1
ATOM 1164 N N . PRO A 1 144 ? -17.983 0.993 12.964 1.00 54.19 144 PRO A N 1
ATOM 1165 C CA . PRO A 1 144 ? -18.038 -0.445 13.067 1.00 54.19 144 PRO A CA 1
ATOM 1166 C C . PRO A 1 144 ? -17.951 -0.995 11.649 1.00 54.19 144 PRO A C 1
ATOM 1168 O O . PRO A 1 144 ? -18.910 -0.899 10.883 1.00 54.19 144 PRO A O 1
ATOM 1171 N N . LYS A 1 145 ? -16.814 -1.603 11.290 1.00 58.31 145 LYS A N 1
ATOM 1172 C CA . LYS A 1 145 ? -16.730 -2.459 10.104 1.00 58.31 145 LYS A CA 1
ATOM 1173 C C . LYS A 1 145 ? -17.674 -3.631 10.335 1.00 58.31 145 LYS A C 1
ATOM 1175 O O . LYS A 1 145 ? -17.322 -4.618 10.985 1.00 58.31 145 LYS A O 1
ATOM 1180 N N . ARG A 1 146 ? -18.917 -3.484 9.877 1.00 59.91 146 ARG A N 1
ATOM 1181 C CA . ARG A 1 146 ? -19.974 -4.457 10.140 1.00 59.91 146 ARG A CA 1
ATOM 1182 C C . ARG A 1 146 ? -19.625 -5.754 9.444 1.00 59.91 146 ARG A C 1
ATOM 1184 O O . ARG A 1 146 ? -19.462 -5.801 8.226 1.00 59.91 146 ARG A O 1
ATOM 1191 N N . LYS A 1 147 ? -19.488 -6.814 10.236 1.00 62.50 147 LYS A N 1
ATOM 1192 C CA . LYS A 1 147 ? -19.323 -8.153 9.684 1.00 62.50 147 LYS A CA 1
ATOM 1193 C C . LYS A 1 147 ? -20.592 -8.490 8.898 1.00 62.50 147 LYS A C 1
ATOM 1195 O O . LYS A 1 147 ? -21.679 -8.275 9.433 1.00 62.50 147 LYS A O 1
ATOM 1200 N N . PRO A 1 148 ? -20.475 -9.008 7.665 1.00 68.62 148 PRO A N 1
ATOM 1201 C CA . PRO A 1 148 ? -21.639 -9.461 6.926 1.00 68.62 148 PRO A CA 1
ATOM 1202 C C . PRO A 1 148 ? -22.348 -10.539 7.744 1.00 68.62 148 PRO A C 1
ATOM 1204 O O . PRO A 1 148 ? -21.740 -11.533 8.151 1.00 68.62 148 PRO A O 1
ATOM 1207 N N . VAL A 1 149 ? -23.629 -10.326 8.011 1.00 75.94 149 VAL A N 1
ATOM 1208 C CA . VAL A 1 149 ? -24.461 -11.286 8.724 1.00 75.94 149 VAL A CA 1
ATOM 1209 C C . VAL A 1 149 ? -25.046 -12.252 7.707 1.00 75.94 149 VAL A C 1
ATOM 1211 O O . VAL A 1 149 ? -25.630 -11.834 6.711 1.00 75.94 149 VAL A O 1
ATOM 1214 N N . THR A 1 150 ? -24.898 -13.557 7.950 1.00 80.88 150 THR A N 1
ATOM 1215 C CA . THR A 1 150 ? -25.638 -14.556 7.171 1.00 80.88 150 THR A CA 1
ATOM 1216 C C . THR A 1 150 ? -27.095 -14.528 7.636 1.00 80.88 150 THR A C 1
ATOM 1218 O O . THR A 1 150 ? -27.358 -14.825 8.806 1.00 80.88 150 THR A O 1
ATOM 1221 N N . PRO A 1 151 ? -28.040 -14.137 6.772 1.00 79.75 151 PRO A N 1
ATOM 1222 C CA . PRO A 1 151 ? -29.429 -14.004 7.158 1.00 79.75 151 PRO A CA 1
ATOM 1223 C C . PRO A 1 151 ? -30.077 -15.380 7.295 1.00 79.75 151 PRO A C 1
ATOM 1225 O O . PRO A 1 151 ? -29.889 -16.261 6.458 1.00 79.75 151 PRO A O 1
ATOM 1228 N N . ILE A 1 152 ? -30.848 -15.557 8.363 1.00 81.25 152 ILE A N 1
ATOM 1229 C CA . ILE A 1 152 ? -31.551 -16.794 8.693 1.00 81.25 152 ILE A CA 1
ATOM 1230 C C . ILE A 1 152 ? -33.047 -16.504 8.612 1.00 81.25 152 ILE A C 1
ATOM 1232 O O . ILE A 1 152 ? -33.540 -15.563 9.238 1.00 81.25 152 ILE A O 1
ATOM 1236 N N . ALA A 1 153 ? -33.776 -17.328 7.860 1.00 80.50 153 ALA A N 1
ATOM 1237 C CA . ALA A 1 153 ? -35.226 -17.225 7.781 1.00 80.50 153 ALA A CA 1
ATOM 1238 C C . ALA A 1 153 ? -35.874 -17.375 9.174 1.00 80.50 153 ALA A C 1
ATOM 1240 O O . ALA A 1 153 ? -35.451 -18.186 9.998 1.00 80.50 153 ALA A O 1
ATOM 1241 N N . GLY A 1 154 ? -36.907 -16.581 9.443 1.00 77.88 154 GLY A N 1
ATOM 1242 C CA . GLY A 1 154 ? -37.627 -16.524 10.714 1.00 77.88 154 GLY A CA 1
ATOM 1243 C C . GLY A 1 154 ? -36.965 -15.665 11.797 1.00 77.88 154 GLY A C 1
ATOM 1244 O O . GLY A 1 154 ? -37.494 -15.595 12.906 1.00 77.88 154 GLY A O 1
ATOM 1245 N N . ARG A 1 155 ? -35.826 -15.013 11.519 1.00 82.25 155 ARG A N 1
ATOM 1246 C CA . ARG A 1 155 ? -35.164 -14.092 12.458 1.00 82.25 155 ARG A CA 1
ATOM 1247 C C . ARG A 1 155 ? -35.444 -12.633 12.113 1.00 82.25 155 ARG A C 1
ATOM 1249 O O . ARG A 1 155 ? -35.669 -12.282 10.954 1.00 82.25 155 ARG A O 1
ATOM 1256 N N . GLN A 1 156 ? -35.409 -11.801 13.151 1.00 85.12 156 GLN A N 1
ATOM 1257 C CA . GLN A 1 156 ? -35.539 -10.356 13.039 1.00 85.12 156 GLN A CA 1
ATOM 1258 C C . GLN A 1 156 ? -34.165 -9.697 12.979 1.00 85.12 156 GLN A C 1
ATOM 1260 O O . GLN A 1 156 ? -33.263 -10.020 13.752 1.00 85.12 156 GLN A O 1
ATOM 1265 N N . TYR A 1 157 ? -34.027 -8.744 12.071 1.00 87.12 157 TYR A N 1
ATOM 1266 C CA . TYR A 1 157 ? -32.812 -7.980 11.847 1.00 87.12 157 TYR A CA 1
ATOM 1267 C C . TYR A 1 157 ? -33.150 -6.498 11.851 1.00 87.12 157 TYR A C 1
ATOM 1269 O O . TYR A 1 157 ? -34.196 -6.091 11.357 1.00 87.12 157 TYR A O 1
ATOM 1277 N N . ARG A 1 158 ? -32.271 -5.677 12.411 1.00 85.88 158 ARG A N 1
ATOM 1278 C CA . ARG A 1 158 ? -32.335 -4.228 12.307 1.00 85.88 158 ARG A CA 1
ATOM 1279 C C . ARG A 1 158 ? -31.477 -3.816 11.126 1.00 85.88 158 ARG A C 1
ATOM 1281 O O . ARG A 1 158 ? -30.314 -4.205 11.045 1.00 85.88 158 ARG A O 1
ATOM 1288 N N . VAL A 1 159 ? -32.042 -3.018 10.233 1.00 84.56 159 VAL A N 1
ATOM 1289 C CA . VAL A 1 159 ? -31.281 -2.401 9.149 1.00 84.56 159 VAL A CA 1
ATOM 1290 C C . VAL A 1 159 ? -30.464 -1.264 9.745 1.00 84.56 159 VAL A C 1
ATOM 1292 O O . VAL A 1 159 ? -31.015 -0.353 10.355 1.00 84.56 159 VAL A O 1
ATOM 1295 N N . VAL A 1 160 ? -29.150 -1.313 9.607 1.00 77.44 160 VAL A N 1
ATOM 1296 C CA . VAL A 1 160 ? -28.231 -0.362 10.239 1.00 77.44 160 VAL A CA 1
ATOM 1297 C C . VAL A 1 160 ? -27.423 0.452 9.222 1.00 77.44 160 VAL A C 1
ATOM 1299 O O . VAL A 1 160 ? -26.725 1.382 9.624 1.00 77.44 160 VAL A O 1
ATOM 1302 N N . GLY A 1 161 ? -27.498 0.139 7.920 1.00 68.69 161 GLY A N 1
ATOM 1303 C CA . GLY A 1 161 ? -26.737 0.771 6.821 1.00 68.69 161 GLY A CA 1
ATOM 1304 C C . GLY A 1 161 ? -26.788 2.306 6.764 1.00 68.69 161 GLY A C 1
ATOM 1305 O O . GLY A 1 161 ? -27.723 2.925 7.273 1.00 68.69 161 GLY A O 1
ATOM 1306 N N . GLU A 1 162 ? -25.783 2.927 6.144 1.00 61.91 162 GLU A N 1
ATOM 1307 C CA . GLU A 1 162 ? -25.777 4.375 5.908 1.00 61.91 162 GLU A CA 1
ATOM 1308 C C . GLU A 1 162 ? -26.784 4.744 4.802 1.00 61.91 162 GLU A C 1
ATOM 1310 O O . GLU A 1 162 ? -26.768 4.178 3.715 1.00 61.91 162 GLU A O 1
ATOM 1315 N N . ALA A 1 163 ? -27.669 5.701 5.096 1.00 58.59 163 ALA A N 1
ATOM 1316 C CA . ALA A 1 163 ? -28.513 6.410 4.126 1.00 58.59 163 ALA A CA 1
ATOM 1317 C C . ALA A 1 163 ? -29.524 5.588 3.289 1.00 58.59 163 ALA A C 1
ATOM 1319 O O . ALA A 1 163 ? -29.840 5.972 2.162 1.00 58.59 163 ALA A O 1
ATOM 1320 N N . THR A 1 164 ? -30.130 4.529 3.840 1.00 67.81 164 THR A N 1
ATOM 1321 C CA . THR A 1 164 ? -31.352 3.947 3.244 1.00 67.81 164 THR A CA 1
ATOM 1322 C C . THR A 1 164 ? -32.605 4.462 3.965 1.00 67.81 164 THR A C 1
ATOM 1324 O O . THR A 1 164 ? -32.564 4.716 5.171 1.00 67.81 164 THR A O 1
ATOM 1327 N N . PRO A 1 165 ? -33.772 4.552 3.298 1.00 75.75 165 PRO A N 1
ATOM 1328 C CA . PRO A 1 165 ? -35.049 4.867 3.959 1.00 75.75 165 PRO A CA 1
ATOM 1329 C C . PRO A 1 165 ? -35.521 3.776 4.945 1.00 75.75 165 PRO A C 1
ATOM 1331 O O . PRO A 1 165 ? -36.613 3.867 5.525 1.00 75.75 165 PRO A O 1
ATOM 1334 N N . HIS A 1 166 ? -34.724 2.719 5.123 1.00 75.00 166 HIS A N 1
ATOM 1335 C CA . HIS A 1 166 ? -35.010 1.586 5.989 1.00 75.00 166 HIS A CA 1
ATOM 1336 C C . HIS A 1 166 ? -34.069 1.496 7.190 1.00 75.00 166 HIS A C 1
ATOM 1338 O O . HIS A 1 166 ? -34.346 0.706 8.088 1.00 75.00 166 HIS A O 1
ATOM 1344 N N . THR A 1 167 ? -33.030 2.334 7.273 1.00 80.69 167 THR A N 1
ATOM 1345 C CA . THR A 1 167 ? -32.142 2.398 8.438 1.00 80.69 167 THR A CA 1
ATOM 1346 C C . THR A 1 167 ? -32.946 2.617 9.727 1.00 80.69 167 THR A C 1
ATOM 1348 O O . THR A 1 167 ? -33.820 3.478 9.809 1.00 80.69 167 THR A O 1
ATOM 1351 N N . GLY A 1 168 ? -32.676 1.793 10.738 1.00 77.38 168 GLY A N 1
ATOM 1352 C CA . GLY A 1 168 ? -33.386 1.733 12.014 1.00 77.38 168 GLY A CA 1
ATOM 1353 C C . GLY A 1 168 ? -34.616 0.818 12.032 1.00 77.38 168 GLY A C 1
ATOM 1354 O O . GLY A 1 168 ? -35.093 0.491 13.121 1.00 77.38 168 GLY A O 1
ATOM 1355 N N . L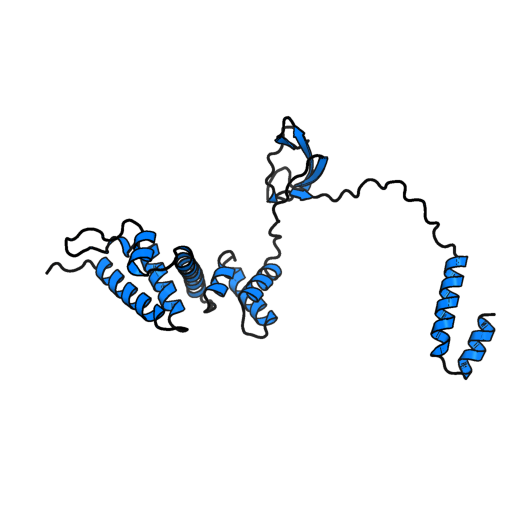YS A 1 169 ? -35.124 0.360 10.878 1.00 83.75 169 LYS A N 1
ATOM 1356 C CA . LYS A 1 169 ? -36.289 -0.540 10.821 1.00 83.75 169 LYS A CA 1
ATOM 1357 C C . LYS A 1 169 ? -35.899 -1.969 11.182 1.00 83.75 169 LYS A C 1
ATOM 1359 O O . LYS A 1 169 ? -34.816 -2.438 10.838 1.00 83.75 169 LYS A O 1
ATOM 1364 N N . VAL A 1 170 ? -36.808 -2.654 11.871 1.00 86.00 170 VAL A N 1
ATOM 1365 C CA . VAL A 1 170 ? -36.714 -4.092 12.130 1.00 86.00 170 VAL A CA 1
ATOM 1366 C C . VAL A 1 170 ? -37.463 -4.817 11.024 1.00 86.00 170 VAL A C 1
ATOM 1368 O O . VAL A 1 170 ? -38.627 -4.513 10.776 1.00 86.00 170 VAL A O 1
ATOM 1371 N N . ILE A 1 171 ? -36.780 -5.747 10.370 1.00 85.81 171 ILE A N 1
ATOM 1372 C CA . ILE A 1 171 ? -37.297 -6.586 9.295 1.00 85.81 171 ILE A CA 1
ATOM 1373 C C . ILE A 1 171 ? -37.209 -8.052 9.709 1.00 85.81 171 ILE A C 1
ATOM 1375 O O . ILE A 1 171 ? -36.273 -8.456 10.404 1.00 85.81 171 ILE A O 1
ATOM 1379 N N . THR A 1 172 ? -38.156 -8.860 9.261 1.00 85.56 172 THR A N 1
ATOM 1380 C CA . THR A 1 172 ? -38.109 -10.318 9.380 1.00 85.56 172 THR A CA 1
ATOM 1381 C C . THR A 1 172 ? -37.727 -10.901 8.035 1.00 85.56 172 THR A C 1
ATOM 1383 O O . THR A 1 172 ? -38.349 -10.606 7.014 1.00 85.56 172 THR A O 1
ATOM 1386 N N . ILE A 1 173 ? -36.710 -11.756 8.027 1.00 84.25 173 ILE A N 1
ATOM 1387 C CA . ILE A 1 173 ? -36.328 -12.471 6.811 1.00 84.25 173 ILE A CA 1
ATOM 1388 C C . ILE A 1 173 ? -37.154 -13.747 6.741 1.00 84.25 173 ILE A C 1
ATOM 1390 O O . ILE A 1 173 ? -37.187 -14.521 7.691 1.00 84.25 173 ILE A O 1
ATOM 1394 N N . THR A 1 174 ? -37.833 -13.976 5.629 1.00 82.31 174 THR A N 1
ATOM 1395 C CA . THR A 1 174 ? -38.655 -15.160 5.369 1.00 82.31 174 THR A CA 1
ATOM 1396 C C . THR A 1 174 ? -38.126 -15.889 4.145 1.00 82.31 174 THR A C 1
ATOM 1398 O O . THR A 1 174 ? -37.472 -15.293 3.293 1.00 82.31 174 THR A O 1
ATOM 1401 N N . GLN A 1 175 ? -38.357 -17.198 4.074 1.00 81.88 175 GLN A N 1
ATOM 1402 C CA . GLN A 1 175 ? -38.004 -17.977 2.895 1.00 81.88 175 GLN A CA 1
ATOM 1403 C C . GLN A 1 175 ? -39.244 -18.126 2.013 1.00 81.88 175 GLN A C 1
ATOM 1405 O O . GLN A 1 175 ? -40.253 -18.667 2.463 1.00 81.88 175 GLN A O 1
ATOM 1410 N N . VAL A 1 176 ? -39.157 -17.652 0.774 1.00 76.25 176 VAL A N 1
ATOM 1411 C CA . VAL A 1 176 ? -40.215 -17.729 -0.240 1.00 76.25 176 VAL A CA 1
ATOM 1412 C C . VAL A 1 176 ? -39.611 -18.388 -1.476 1.00 76.25 176 VAL A C 1
ATOM 1414 O O . VAL A 1 176 ? -38.618 -17.902 -2.013 1.00 76.25 176 VAL A O 1
ATOM 1417 N N . ASP A 1 177 ? -40.152 -19.540 -1.880 1.00 77.69 177 ASP A N 1
ATOM 1418 C CA . ASP A 1 177 ? -39.701 -20.315 -3.049 1.00 77.69 177 ASP A CA 1
ATOM 1419 C C . ASP A 1 177 ? -38.183 -20.585 -3.089 1.00 77.69 177 ASP A C 1
ATOM 1421 O O . ASP A 1 177 ? -37.534 -20.535 -4.131 1.00 77.69 177 ASP A O 1
ATOM 1425 N N . GLY A 1 178 ? -37.592 -20.855 -1.921 1.00 73.81 178 GLY A N 1
ATOM 1426 C CA . GLY A 1 178 ? -36.158 -21.126 -1.778 1.00 73.81 178 GLY A CA 1
ATOM 1427 C C . GLY A 1 178 ? -35.274 -19.880 -1.642 1.00 73.81 178 GLY A C 1
ATOM 1428 O O . GLY A 1 178 ? -34.121 -20.023 -1.241 1.00 73.81 178 GLY A O 1
ATOM 1429 N N . ASN A 1 179 ? -35.813 -18.679 -1.866 1.00 77.31 179 ASN A N 1
ATOM 1430 C CA . ASN A 1 179 ? -35.101 -17.408 -1.734 1.00 77.31 179 ASN A CA 1
ATOM 1431 C C . ASN A 1 179 ? -35.419 -16.711 -0.408 1.00 77.31 179 ASN A C 1
ATOM 1433 O O . ASN A 1 179 ? -36.509 -16.858 0.143 1.00 77.31 179 ASN A O 1
ATOM 1437 N N . LEU A 1 180 ? -34.464 -15.937 0.109 1.00 79.81 180 LEU A N 1
ATOM 1438 C CA . LEU A 1 180 ? -34.677 -15.101 1.289 1.00 79.81 180 LEU A CA 1
ATOM 1439 C C . LEU A 1 180 ? -35.289 -13.761 0.866 1.00 79.81 180 LEU A C 1
ATOM 1441 O O . LEU A 1 180 ? -34.738 -13.065 0.016 1.00 79.81 180 LEU A O 1
ATOM 1445 N N . ALA A 1 181 ? -36.418 -13.408 1.472 1.00 80.75 181 ALA A N 1
ATOM 1446 C CA . ALA A 1 181 ? -37.153 -12.168 1.256 1.00 80.75 181 ALA A CA 1
ATOM 1447 C C . ALA A 1 181 ? -37.418 -11.468 2.594 1.00 80.75 181 ALA A C 1
ATOM 1449 O O . ALA A 1 181 ? -37.359 -12.089 3.655 1.00 80.75 181 ALA A O 1
ATOM 1450 N N . THR A 1 182 ? -37.714 -10.173 2.563 1.00 81.56 182 THR A N 1
ATOM 1451 C CA . THR A 1 182 ? -38.078 -9.407 3.763 1.00 81.56 182 THR A CA 1
ATOM 1452 C C . THR A 1 182 ? -39.587 -9.243 3.858 1.00 81.56 182 THR A C 1
ATOM 1454 O O . THR A 1 182 ? -40.281 -9.216 2.846 1.00 81.56 182 THR A O 1
ATOM 1457 N N . ASP A 1 183 ? -40.097 -9.115 5.078 1.00 78.81 183 ASP A N 1
ATOM 1458 C CA . ASP A 1 183 ? -41.512 -8.876 5.392 1.00 78.81 183 ASP A CA 1
ATOM 1459 C C . ASP A 1 183 ? -41.996 -7.444 5.096 1.00 78.81 183 ASP A C 1
ATOM 1461 O O . ASP A 1 183 ? -43.129 -7.086 5.418 1.00 78.81 183 ASP A O 1
ATOM 1465 N N . MET A 1 184 ? -41.158 -6.610 4.483 1.00 76.25 184 MET A N 1
ATOM 1466 C CA . MET A 1 184 ? -41.533 -5.251 4.132 1.00 76.25 184 MET A CA 1
ATOM 1467 C C . MET A 1 184 ? -42.418 -5.180 2.887 1.00 76.25 184 MET A C 1
ATOM 1469 O O . MET A 1 184 ? -42.235 -5.918 1.918 1.00 76.25 184 MET A O 1
ATOM 1473 N N . GLU A 1 185 ? -43.302 -4.182 2.872 1.00 59.06 185 GLU A N 1
ATOM 1474 C CA . GLU A 1 185 ? -44.081 -3.796 1.699 1.00 59.06 185 GLU A CA 1
ATOM 1475 C C . GLU A 1 185 ? -43.116 -3.496 0.534 1.00 59.06 185 GLU A C 1
ATOM 1477 O O . GLU A 1 185 ? -42.310 -2.570 0.624 1.00 59.06 185 GLU A O 1
ATOM 1482 N N . HIS A 1 186 ? -43.202 -4.289 -0.542 1.00 66.44 186 HIS A N 1
ATOM 1483 C CA . HIS A 1 186 ? -42.348 -4.284 -1.749 1.00 66.44 186 HIS A CA 1
ATOM 1484 C C . HIS A 1 186 ? -41.013 -5.047 -1.686 1.00 66.44 186 HIS A C 1
ATOM 1486 O O . HIS A 1 186 ? -40.322 -5.085 -2.699 1.00 66.44 186 HIS A O 1
ATOM 1492 N N . GLY A 1 187 ? -40.674 -5.708 -0.573 1.00 68.62 187 GLY A N 1
ATOM 1493 C CA . GLY A 1 187 ? -39.467 -6.535 -0.468 1.00 68.62 187 GLY A CA 1
ATOM 1494 C C . GLY A 1 187 ? -38.176 -5.715 -0.563 1.00 68.62 187 GLY A C 1
ATOM 1495 O O . GLY A 1 187 ? -37.682 -5.400 -1.639 1.00 68.62 187 GLY A O 1
ATOM 1496 N N . TYR A 1 188 ? -37.587 -5.380 0.581 1.00 75.81 188 TYR A N 1
ATOM 1497 C CA . TYR A 1 188 ? -36.309 -4.671 0.637 1.00 75.81 188 TYR A CA 1
ATOM 1498 C C . TYR A 1 188 ? -35.135 -5.582 0.245 1.00 75.81 188 TYR A C 1
ATOM 1500 O O . TYR A 1 188 ? -34.919 -6.591 0.930 1.00 75.81 188 TYR A O 1
ATOM 1508 N N . PRO A 1 189 ? -34.361 -5.233 -0.802 1.00 76.50 189 PRO A N 1
ATOM 1509 C CA . PRO A 1 189 ? -33.100 -5.893 -1.101 1.00 76.50 189 PRO A CA 1
ATOM 1510 C C . PRO A 1 189 ? -32.045 -5.396 -0.108 1.00 76.50 189 PRO A C 1
ATOM 1512 O O . PRO A 1 189 ? -31.505 -4.303 -0.253 1.00 76.50 189 PRO A O 1
ATOM 1515 N N . TYR A 1 190 ? -31.784 -6.183 0.931 1.00 77.81 190 TYR A N 1
ATOM 1516 C CA . TYR A 1 190 ? -30.772 -5.867 1.935 1.00 77.81 190 TYR A CA 1
ATOM 1517 C C . TYR A 1 190 ? -29.385 -6.354 1.501 1.00 77.81 190 TYR A C 1
ATOM 1519 O O . TYR A 1 190 ? -29.247 -7.405 0.868 1.00 77.81 190 TYR A O 1
ATOM 1527 N N . MET A 1 191 ? -28.339 -5.652 1.933 1.00 80.31 191 MET A N 1
ATOM 1528 C CA . MET A 1 191 ? -26.979 -6.186 1.934 1.00 80.31 191 MET A CA 1
ATOM 1529 C C . MET A 1 191 ? -26.688 -6.894 3.269 1.00 80.31 191 MET A C 1
ATOM 1531 O O . MET A 1 191 ? -27.085 -6.407 4.328 1.00 80.31 191 MET A O 1
ATOM 1535 N N . PRO A 1 192 ? -25.940 -8.012 3.284 1.00 76.56 192 PRO A N 1
ATOM 1536 C CA . PRO A 1 192 ? -25.554 -8.701 4.523 1.00 76.56 192 PRO A CA 1
ATOM 1537 C C . PRO A 1 192 ? -24.853 -7.813 5.564 1.00 76.56 192 PRO A C 1
ATOM 1539 O O . PRO A 1 192 ? -24.927 -8.080 6.760 1.00 76.56 192 PRO A O 1
ATOM 1542 N N . THR A 1 193 ? -24.158 -6.763 5.126 1.00 76.62 193 THR A N 1
ATOM 1543 C CA . THR A 1 193 ? -23.465 -5.780 5.978 1.00 76.62 193 THR A CA 1
ATOM 1544 C C . THR A 1 193 ? -24.395 -4.716 6.567 1.00 76.62 193 THR A C 1
ATOM 1546 O O . THR A 1 193 ? -24.003 -3.989 7.481 1.00 76.62 193 THR A O 1
ATOM 1549 N N . GLU A 1 194 ? -25.626 -4.614 6.066 1.00 81.88 194 GLU A N 1
ATOM 1550 C CA . GLU A 1 194 ? -26.644 -3.678 6.545 1.00 81.88 194 GLU A CA 1
ATOM 1551 C C . GLU A 1 194 ? -27.520 -4.275 7.641 1.00 81.88 194 GLU A C 1
ATOM 1553 O O . GLU A 1 194 ? -28.348 -3.560 8.194 1.00 81.88 194 GLU A O 1
ATOM 1558 N N . LEU A 1 195 ? -27.357 -5.558 7.964 1.00 82.19 195 LEU A N 1
ATOM 1559 C CA . LEU A 1 195 ? -28.179 -6.247 8.946 1.00 82.19 195 LEU A CA 1
ATOM 1560 C C . LEU A 1 195 ? -27.447 -6.400 10.272 1.00 82.19 195 LEU A C 1
ATOM 1562 O O . LEU A 1 195 ? -26.322 -6.889 10.331 1.00 82.19 195 LEU A O 1
ATOM 1566 N N . GLU A 1 196 ? -28.138 -6.067 11.350 1.00 83.75 196 GLU A N 1
ATOM 1567 C CA . GLU A 1 196 ? -27.755 -6.420 12.709 1.00 83.75 196 GLU A CA 1
ATOM 1568 C C . GLU A 1 196 ? -28.832 -7.341 13.282 1.00 83.75 196 GLU A C 1
ATOM 1570 O O . GLU A 1 196 ? -30.017 -7.017 13.230 1.00 83.75 196 GLU A O 1
ATOM 1575 N N . LEU A 1 197 ? -28.457 -8.520 13.784 1.00 83.56 197 LEU A N 1
ATOM 1576 C CA . LEU A 1 197 ? -29.428 -9.446 14.369 1.00 83.56 197 LEU A CA 1
ATOM 1577 C C . LEU A 1 197 ? -30.077 -8.778 15.585 1.00 83.56 197 LEU A C 1
ATOM 1579 O O . LEU A 1 197 ? -29.394 -8.437 16.549 1.00 83.56 197 LEU A O 1
ATOM 1583 N N . VAL A 1 198 ? -31.401 -8.622 15.553 1.00 82.31 198 VAL A N 1
ATOM 1584 C CA . VAL A 1 198 ? -32.137 -8.240 16.754 1.00 82.31 198 VAL A CA 1
ATOM 1585 C C . VAL A 1 198 ? -32.218 -9.500 17.586 1.00 82.31 198 VAL A C 1
ATOM 1587 O O . VAL A 1 198 ? -32.930 -10.442 17.234 1.00 82.31 198 VAL A O 1
ATOM 1590 N N . ASP A 1 199 ? -31.463 -9.531 18.677 1.00 62.53 199 ASP A N 1
ATOM 1591 C CA . ASP A 1 199 ? -31.551 -10.597 19.663 1.00 62.53 199 ASP A CA 1
ATOM 1592 C C . ASP A 1 199 ? -32.886 -10.441 20.407 1.00 62.53 199 ASP A C 1
ATOM 1594 O O . ASP A 1 199 ? -32.974 -9.980 21.545 1.00 62.53 199 ASP A O 1
ATOM 1598 N N . THR A 1 200 ? -33.993 -10.754 19.729 1.00 50.94 200 THR A N 1
ATOM 1599 C CA . THR A 1 200 ? -35.232 -11.057 20.422 1.00 50.94 200 THR A CA 1
ATOM 1600 C C . THR A 1 200 ? -34.948 -12.358 21.140 1.00 50.94 200 THR A C 1
ATOM 1602 O O . THR A 1 200 ? -35.003 -13.434 20.531 1.00 50.94 200 THR A O 1
ATOM 1605 N N . ALA A 1 201 ? -34.576 -12.242 22.415 1.00 40.19 201 ALA A N 1
ATOM 1606 C CA . ALA A 1 201 ? -34.496 -13.370 23.318 1.00 40.19 201 ALA A CA 1
ATOM 1607 C C . ALA A 1 201 ? -35.692 -14.290 23.024 1.00 40.19 201 ALA A C 1
ATOM 1609 O O . ALA A 1 201 ? -36.819 -13.784 22.905 1.00 40.19 201 ALA A O 1
ATOM 1610 N N . PRO A 1 202 ? -35.476 -15.603 22.828 1.00 37.84 202 PRO A N 1
ATOM 1611 C CA . PRO A 1 202 ? -36.581 -16.522 22.628 1.00 37.84 202 PRO A CA 1
ATOM 1612 C C . PRO A 1 202 ? -37.581 -16.265 23.748 1.00 37.84 202 PRO A C 1
ATOM 1614 O O . PRO A 1 202 ? -37.196 -16.198 24.918 1.00 37.84 202 PRO A O 1
ATOM 1617 N N . LYS A 1 203 ? -38.842 -16.031 23.362 1.00 35.81 203 LYS A N 1
ATOM 1618 C CA . LYS A 1 203 ? -39.974 -15.853 24.275 1.00 35.81 203 LYS A CA 1
ATOM 1619 C C . LYS A 1 203 ? -39.767 -16.851 25.416 1.00 35.81 203 LYS A C 1
ATOM 1621 O O . LYS A 1 203 ? -39.653 -18.036 25.094 1.00 35.81 203 LYS A O 1
ATOM 1626 N N . PRO A 1 204 ? -39.603 -16.413 26.680 1.00 36.50 204 PRO A N 1
ATOM 1627 C CA . PRO A 1 204 ? -39.169 -17.319 27.724 1.00 36.50 204 PRO A CA 1
ATOM 1628 C C . PRO A 1 204 ? -40.161 -18.472 27.763 1.00 36.50 204 PRO A C 1
ATOM 1630 O O . PRO A 1 204 ? -41.343 -18.285 28.058 1.00 36.50 204 PRO A O 1
ATOM 1633 N N . THR A 1 205 ? -39.675 -19.669 27.430 1.00 42.47 205 THR A N 1
ATOM 1634 C CA . THR A 1 205 ? -40.268 -20.917 27.896 1.00 42.47 205 THR A CA 1
ATOM 1635 C C . THR A 1 205 ? -40.563 -20.698 29.377 1.00 42.47 205 THR A C 1
ATOM 1637 O O . THR A 1 205 ? -39.703 -20.103 30.032 1.00 42.47 205 THR A O 1
ATOM 1640 N N . PRO A 1 206 ? -41.730 -21.086 29.923 1.00 39.91 206 PRO A N 1
ATOM 1641 C CA . PRO A 1 206 ? -42.003 -20.894 31.340 1.00 39.91 206 PRO A CA 1
ATOM 1642 C C . PRO A 1 206 ? -40.879 -21.559 32.136 1.00 39.91 206 PRO A C 1
ATOM 1644 O O . PRO A 1 206 ? -40.831 -22.779 32.276 1.00 39.91 206 PRO A O 1
ATOM 1647 N N . VAL A 1 207 ? -39.914 -20.757 32.586 1.00 45.41 207 VAL A N 1
ATOM 1648 C CA . VAL A 1 207 ? -38.861 -21.211 33.476 1.00 45.41 207 VAL A CA 1
ATOM 1649 C C . VAL A 1 207 ? -39.604 -21.498 34.761 1.00 45.41 207 VAL A C 1
ATOM 1651 O O . VAL A 1 207 ? -40.296 -20.616 35.277 1.00 45.41 207 VAL A O 1
ATOM 1654 N N . ALA A 1 208 ? -39.518 -22.742 35.230 1.00 50.19 208 ALA A N 1
ATOM 1655 C CA . ALA A 1 208 ? -40.010 -23.111 36.544 1.00 50.19 208 ALA A CA 1
ATOM 1656 C C . ALA A 1 208 ? -39.530 -22.036 37.522 1.00 50.19 208 ALA A C 1
ATOM 1658 O O . ALA A 1 208 ? -38.328 -21.791 37.631 1.00 50.19 208 ALA A O 1
ATOM 1659 N N . VAL A 1 209 ? -40.481 -21.319 38.123 1.00 46.94 209 VAL A N 1
ATOM 1660 C CA . VAL A 1 209 ? -40.202 -20.187 39.002 1.00 46.94 209 VAL A CA 1
ATOM 1661 C C . VAL A 1 209 ? -39.329 -20.714 40.129 1.00 46.94 209 VAL A C 1
ATOM 1663 O O . VAL A 1 209 ? -39.827 -21.366 41.041 1.00 46.94 209 VAL A O 1
ATOM 1666 N N . VAL A 1 210 ? -38.022 -20.457 40.063 1.00 56.69 210 VAL A N 1
ATOM 1667 C CA . VAL A 1 210 ? -37.157 -20.638 41.222 1.00 56.69 210 VAL A CA 1
ATOM 1668 C C . VAL A 1 210 ? -37.623 -19.572 42.211 1.00 56.69 210 VAL A C 1
ATOM 1670 O O . VAL A 1 210 ? -37.546 -18.379 41.890 1.00 56.69 210 VAL A O 1
ATOM 1673 N N . PRO A 1 211 ? -38.206 -19.959 43.359 1.00 56.19 211 PRO A N 1
ATOM 1674 C CA . PRO A 1 211 ? -38.774 -18.998 44.285 1.00 56.19 211 PRO A CA 1
ATOM 1675 C C . PRO A 1 211 ? -37.671 -18.041 44.730 1.00 56.19 211 PRO A C 1
ATOM 1677 O O . PRO A 1 211 ? -36.586 -18.462 45.133 1.00 56.19 211 PRO A O 1
ATOM 1680 N N . LYS A 1 212 ? -37.937 -16.732 44.622 1.00 58.88 212 LYS A N 1
ATOM 1681 C CA . LYS A 1 212 ? -37.027 -15.707 45.141 1.00 58.88 212 LYS A CA 1
ATOM 1682 C C . LYS A 1 212 ? -36.735 -16.037 46.612 1.00 58.88 212 LYS A C 1
ATOM 1684 O O . LYS A 1 212 ? -37.698 -16.231 47.357 1.00 58.88 212 LYS A O 1
ATOM 1689 N N . PRO A 1 213 ? -35.458 -16.066 47.040 1.00 62.69 213 PRO A N 1
ATOM 1690 C CA . PRO A 1 213 ? -35.108 -16.366 48.420 1.00 62.69 213 PRO A CA 1
ATOM 1691 C C . PRO A 1 213 ? -35.827 -15.378 49.328 1.00 62.69 213 PRO A C 1
ATOM 1693 O O . PRO A 1 213 ? -35.752 -14.153 49.123 1.00 62.69 213 PRO A O 1
ATOM 1696 N N . THR A 1 214 ? -36.569 -15.930 50.284 1.00 75.00 214 THR A N 1
ATOM 1697 C CA . THR A 1 214 ? -37.370 -15.152 51.224 1.00 75.00 214 THR A CA 1
ATOM 1698 C C . THR A 1 214 ? -36.453 -14.277 52.075 1.00 75.00 214 THR A C 1
ATOM 1700 O O . THR A 1 214 ? -35.243 -14.504 52.159 1.00 75.00 214 THR A O 1
ATOM 1703 N N . ALA A 1 215 ? -37.005 -13.258 52.738 1.00 69.19 215 ALA A N 1
ATOM 1704 C CA . ALA A 1 215 ? -36.222 -12.442 53.670 1.00 69.19 215 ALA A CA 1
ATOM 1705 C C . ALA A 1 215 ? -35.505 -13.311 54.726 1.00 69.19 215 ALA A C 1
ATOM 1707 O O . ALA A 1 215 ? -34.373 -13.018 55.094 1.00 69.19 215 ALA A O 1
ATOM 1708 N N . SER A 1 216 ? -36.121 -14.429 55.129 1.00 70.75 216 SER A N 1
ATOM 1709 C CA . SER A 1 216 ? -35.527 -15.406 56.046 1.00 70.75 216 SER A CA 1
ATOM 1710 C C . SER A 1 216 ? -34.304 -16.115 55.449 1.00 70.75 216 SER A C 1
ATOM 1712 O O . SER A 1 216 ? -33.283 -16.244 56.124 1.00 70.75 216 SER A O 1
ATOM 1714 N N . ASP A 1 217 ? -34.357 -16.497 54.169 1.00 74.75 217 ASP A N 1
ATOM 1715 C CA . ASP A 1 217 ? -33.226 -17.134 53.480 1.00 74.75 217 ASP A CA 1
ATOM 1716 C C . ASP A 1 217 ? -32.046 -16.170 53.333 1.00 74.75 217 ASP A C 1
ATOM 1718 O O . ASP A 1 217 ? -30.901 -16.548 53.576 1.00 74.75 217 ASP A O 1
ATOM 1722 N N . ARG A 1 218 ? -32.325 -14.895 53.034 1.00 75.81 218 ARG A N 1
ATOM 1723 C CA . ARG A 1 218 ? -31.297 -13.843 52.951 1.00 75.81 218 ARG A CA 1
ATOM 1724 C C . ARG A 1 218 ? -30.645 -13.570 54.304 1.00 75.81 218 ARG A C 1
ATOM 1726 O O . ARG A 1 218 ? -29.429 -13.428 54.370 1.00 75.81 218 ARG A O 1
ATOM 1733 N N . ILE A 1 219 ? -31.432 -13.536 55.381 1.00 79.12 219 ILE A N 1
ATOM 1734 C CA . ILE A 1 219 ? -30.919 -13.362 56.749 1.00 79.12 219 ILE A CA 1
ATOM 1735 C C . ILE A 1 219 ? -30.043 -14.556 57.147 1.00 79.12 219 ILE A C 1
ATOM 1737 O O . ILE A 1 219 ? -28.968 -14.365 57.714 1.00 79.12 219 ILE A O 1
ATOM 1741 N N . ARG A 1 220 ? -30.455 -15.784 56.809 1.00 78.12 220 ARG A N 1
ATOM 1742 C CA . ARG A 1 220 ? -29.656 -16.992 57.060 1.00 78.12 220 ARG A CA 1
ATOM 1743 C C . ARG A 1 220 ? -28.326 -16.953 56.305 1.00 78.12 220 ARG A C 1
ATOM 1745 O O . ARG A 1 220 ? -27.290 -17.265 56.884 1.00 78.12 220 ARG A O 1
ATOM 1752 N N 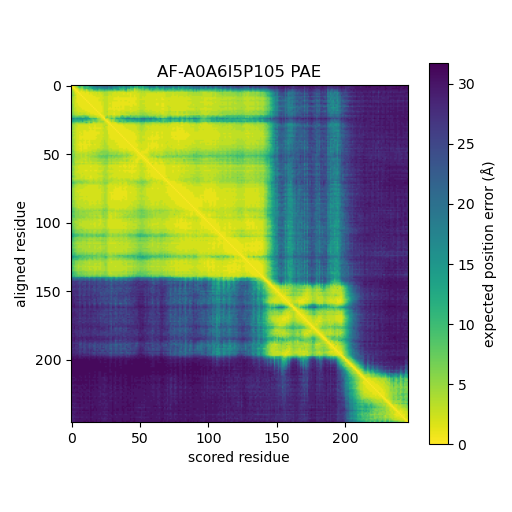. GLN A 1 221 ? -28.355 -16.524 55.046 1.00 79.94 221 GLN A N 1
ATOM 1753 C CA . GLN A 1 221 ? -27.168 -16.406 54.201 1.00 79.94 221 GLN A CA 1
ATOM 1754 C C . GLN A 1 221 ? -26.204 -15.325 54.719 1.00 79.94 221 GLN A C 1
ATOM 1756 O O . GLN A 1 221 ? -25.004 -15.567 54.820 1.00 79.94 221 GLN A O 1
ATOM 1761 N N . LEU A 1 222 ? -26.730 -14.173 55.152 1.00 78.25 222 LEU A N 1
ATOM 1762 C CA . LEU A 1 222 ? -25.942 -13.101 55.766 1.00 78.25 222 LEU A CA 1
ATOM 1763 C C . LEU A 1 222 ? -25.302 -13.545 57.094 1.00 78.25 222 LEU A C 1
ATOM 1765 O O . LEU A 1 222 ? -24.145 -13.227 57.358 1.00 78.25 222 LEU A O 1
ATOM 1769 N N . LYS A 1 223 ? -26.030 -14.319 57.914 1.00 78.12 223 LYS A N 1
ATOM 1770 C CA . LYS A 1 223 ? -25.511 -14.879 59.173 1.00 78.12 223 LYS A CA 1
ATOM 1771 C C . LYS A 1 223 ? -24.353 -15.852 58.926 1.00 78.12 223 LYS A C 1
ATOM 1773 O O . LYS A 1 223 ? -23.386 -15.819 59.679 1.00 78.12 223 LYS A O 1
ATOM 1778 N N . GLY A 1 224 ? -24.431 -16.669 57.872 1.00 75.06 224 GLY A N 1
ATOM 1779 C CA . GLY A 1 224 ? -23.340 -17.557 57.453 1.00 75.06 224 GLY A CA 1
ATOM 1780 C C . GLY A 1 224 ? -22.074 -16.786 57.077 1.00 75.06 224 GLY A C 1
ATOM 1781 O O . GLY A 1 224 ? -21.014 -17.044 57.636 1.00 75.06 224 GLY A O 1
ATOM 1782 N N . LEU A 1 225 ? -22.208 -15.759 56.235 1.00 78.88 225 LEU A N 1
ATOM 1783 C CA . LEU A 1 225 ? -21.077 -14.917 55.821 1.00 78.88 225 LEU A CA 1
ATOM 1784 C C . LEU A 1 225 ? -20.441 -14.156 56.999 1.00 78.88 225 LEU A C 1
ATOM 1786 O O . LEU A 1 225 ? -19.223 -14.039 57.088 1.00 78.88 225 LEU A O 1
ATOM 1790 N N . LEU A 1 226 ? -21.249 -13.666 57.945 1.00 74.25 226 LEU A N 1
ATOM 1791 C CA . LEU A 1 226 ? -20.741 -13.010 59.157 1.00 74.25 226 LEU A CA 1
ATOM 1792 C C . LEU A 1 226 ? -19.996 -13.981 60.089 1.00 74.25 226 LEU A C 1
ATOM 1794 O O . LEU A 1 226 ? -19.057 -13.569 60.771 1.00 74.25 226 LEU A O 1
ATOM 1798 N N . LEU A 1 227 ? -20.401 -15.254 60.119 1.00 72.62 227 LEU A N 1
ATOM 1799 C CA . LEU A 1 227 ? -19.716 -16.311 60.867 1.00 72.62 227 LEU A CA 1
ATOM 1800 C C . LEU A 1 227 ? -18.382 -16.714 60.228 1.00 72.62 227 LEU A C 1
ATOM 1802 O O . LEU A 1 227 ? -17.447 -17.005 60.963 1.00 72.62 227 LEU A O 1
ATOM 1806 N N . GLU A 1 228 ? -18.261 -16.672 58.903 1.00 76.44 228 GLU A N 1
ATOM 1807 C CA . GLU A 1 228 ? -16.986 -16.904 58.206 1.00 76.44 228 GLU A CA 1
ATOM 1808 C C . GLU A 1 228 ? -15.998 -15.748 58.438 1.00 76.44 228 GLU A C 1
ATOM 1810 O O . GLU A 1 228 ? -14.821 -15.962 58.723 1.00 76.44 228 GLU A O 1
ATOM 1815 N N . CYS A 1 229 ? -16.483 -14.503 58.432 1.00 69.81 229 CYS A N 1
ATOM 1816 C CA . CYS A 1 229 ? -15.653 -13.331 58.725 1.00 69.81 229 CYS A CA 1
ATOM 1817 C C . CYS A 1 229 ? -15.179 -13.265 60.185 1.00 69.81 229 CYS A C 1
ATOM 1819 O O . CYS A 1 229 ? -14.211 -12.559 60.482 1.00 69.81 229 CYS A O 1
ATOM 1821 N N . LEU A 1 230 ? -15.836 -13.984 61.105 1.00 69.56 230 LEU A N 1
ATOM 1822 C CA . LEU A 1 230 ? -15.459 -13.997 62.517 1.00 69.56 230 LEU A CA 1
ATOM 1823 C C . LEU A 1 230 ? -14.048 -14.540 62.724 1.00 69.56 230 LEU A C 1
ATOM 1825 O O . LEU A 1 230 ? -13.390 -14.067 63.644 1.00 69.56 230 LEU A O 1
ATOM 1829 N N . ASP A 1 231 ? -13.544 -15.451 61.889 1.00 67.44 231 ASP A N 1
ATOM 1830 C CA . ASP A 1 231 ? -12.207 -16.032 62.067 1.00 67.44 231 ASP A CA 1
ATOM 1831 C C . ASP A 1 231 ? -11.080 -14.993 61.979 1.00 67.44 231 ASP A C 1
ATOM 1833 O O . ASP A 1 231 ? -10.072 -15.128 62.681 1.00 67.44 231 ASP A O 1
ATOM 1837 N N . HIS A 1 232 ? -11.317 -13.887 61.271 1.00 73.88 232 HIS A N 1
ATOM 1838 C CA . HIS A 1 232 ? -10.379 -12.775 61.097 1.00 73.88 232 HIS A CA 1
ATOM 1839 C C . HIS A 1 232 ? -10.492 -11.667 62.161 1.00 73.88 232 HIS A C 1
ATOM 1841 O O . HIS A 1 232 ? -9.759 -10.680 62.103 1.00 73.88 232 HIS A O 1
ATOM 1847 N N . VAL A 1 233 ? -11.384 -11.811 63.148 1.00 72.56 233 VAL A N 1
ATOM 1848 C CA . VAL A 1 233 ? -11.620 -10.797 64.189 1.00 72.56 233 VAL A CA 1
ATOM 1849 C C . VAL A 1 233 ? -10.802 -11.098 65.465 1.00 72.56 233 VAL A C 1
ATOM 1851 O O . VAL A 1 233 ? -10.687 -12.265 65.860 1.00 72.56 233 VAL A O 1
ATOM 1854 N N . PRO A 1 234 ? -10.251 -10.081 66.160 1.00 77.00 234 PRO A N 1
ATOM 1855 C CA . PRO A 1 234 ? -9.571 -10.257 67.446 1.00 77.00 234 PRO A CA 1
ATOM 1856 C C . PRO A 1 234 ? -10.449 -10.955 68.508 1.00 77.00 234 PRO A C 1
ATOM 1858 O O . PRO A 1 234 ? -11.663 -10.720 68.559 1.00 77.00 234 PRO A O 1
ATOM 1861 N N . PRO A 1 235 ? -9.869 -11.798 69.385 1.00 70.50 235 PRO A N 1
ATOM 1862 C CA . PRO A 1 235 ? -10.615 -12.648 70.324 1.00 70.50 235 PRO A CA 1
ATOM 1863 C C . PRO A 1 235 ? -11.525 -11.872 71.289 1.00 70.50 235 PRO A C 1
ATOM 1865 O O . PRO A 1 235 ? -12.608 -12.346 71.628 1.00 70.50 235 PRO A O 1
ATOM 1868 N N . GLU A 1 236 ? -11.141 -10.651 71.649 1.00 73.06 236 GLU A N 1
ATOM 1869 C CA . GLU A 1 236 ? -11.896 -9.749 72.530 1.00 73.06 236 GLU A CA 1
ATOM 1870 C C . GLU A 1 236 ? -13.225 -9.280 71.905 1.00 73.06 236 GLU A C 1
ATOM 1872 O O . GLU A 1 236 ? -14.223 -9.082 72.599 1.00 73.06 236 GLU A O 1
ATOM 1877 N N . LEU A 1 237 ? -13.270 -9.151 70.575 1.00 68.75 237 LEU A N 1
ATOM 1878 C CA . LEU A 1 237 ? -14.463 -8.745 69.825 1.00 68.75 237 LEU A CA 1
ATOM 1879 C C . LEU A 1 237 ? -15.315 -9.949 69.399 1.00 68.75 237 LEU A C 1
ATOM 1881 O O . LEU A 1 237 ? -16.541 -9.836 69.328 1.00 68.75 237 LEU A O 1
ATOM 1885 N N . LYS A 1 238 ? -14.698 -11.125 69.203 1.00 71.81 238 LYS A N 1
ATOM 1886 C CA . LYS A 1 238 ? -15.394 -12.387 68.882 1.00 71.81 238 LYS A CA 1
ATOM 1887 C C . LYS A 1 238 ? -16.472 -12.734 69.914 1.00 71.81 238 LYS A C 1
ATOM 1889 O O . LYS A 1 238 ? -17.558 -13.177 69.540 1.00 71.81 238 LYS A O 1
ATOM 1894 N N . GLN A 1 239 ? -16.201 -12.519 71.204 1.00 68.50 239 GLN A N 1
ATOM 1895 C CA . GLN A 1 239 ? -17.138 -12.866 72.277 1.00 68.50 239 GLN A CA 1
ATOM 1896 C C . GLN A 1 239 ? -18.364 -11.936 72.311 1.00 68.50 239 GLN A C 1
ATOM 1898 O O . GLN A 1 239 ? -19.485 -12.423 72.454 1.00 68.50 239 GLN A O 1
ATOM 1903 N N . ARG A 1 240 ? -18.175 -10.627 72.076 1.00 68.31 240 ARG A N 1
ATOM 1904 C CA . ARG A 1 240 ? -19.280 -9.652 71.974 1.00 68.31 240 ARG A CA 1
ATOM 1905 C C . ARG A 1 240 ? -20.143 -9.896 70.736 1.00 68.31 240 ARG A C 1
ATOM 1907 O O . ARG A 1 240 ? -21.362 -9.830 70.824 1.00 68.31 240 ARG A O 1
ATOM 1914 N N . ILE A 1 241 ? -19.532 -10.230 69.597 1.00 70.31 241 ILE A N 1
ATOM 1915 C CA . ILE A 1 241 ? -20.268 -10.512 68.354 1.00 70.31 241 ILE A CA 1
ATOM 1916 C C . ILE A 1 241 ? -21.083 -11.810 68.474 1.00 70.31 241 ILE A C 1
ATOM 1918 O O . ILE A 1 241 ? -22.232 -11.847 68.038 1.00 70.31 241 ILE A O 1
ATOM 1922 N N . ARG A 1 242 ? -20.542 -12.858 69.115 1.00 69.38 242 ARG A N 1
ATOM 1923 C CA . ARG A 1 242 ? -21.283 -14.110 69.362 1.00 69.38 242 ARG A CA 1
ATOM 1924 C C . ARG A 1 242 ? -22.507 -13.909 70.259 1.00 69.38 242 ARG A C 1
ATOM 1926 O O . ARG A 1 242 ? -23.532 -14.521 69.990 1.00 69.38 242 ARG A O 1
ATOM 1933 N N . GLN A 1 243 ? -22.416 -13.045 71.270 1.00 72.75 243 GLN A N 1
ATOM 1934 C CA . GLN A 1 243 ? -23.546 -12.710 72.149 1.00 72.75 243 GLN A CA 1
ATOM 1935 C C . GLN A 1 243 ? -24.642 -11.901 71.440 1.00 72.75 243 GLN A C 1
ATOM 1937 O O . GLN A 1 243 ? -25.808 -12.040 71.780 1.00 72.75 243 GLN A O 1
ATOM 1942 N N . SER A 1 244 ? -24.293 -11.088 70.439 1.00 67.75 244 SER A N 1
ATOM 1943 C CA . SER A 1 244 ? -25.269 -10.308 69.660 1.00 67.75 244 SER A CA 1
ATOM 1944 C C . SER A 1 244 ? -25.918 -11.087 68.506 1.00 67.75 244 SER A C 1
ATOM 1946 O O . SER A 1 244 ? -26.871 -10.598 67.905 1.00 67.75 244 SER A O 1
ATOM 1948 N N . LEU A 1 245 ? -25.383 -12.263 68.151 1.00 64.56 245 LEU A N 1
ATOM 1949 C CA . LEU A 1 245 ? -25.870 -13.121 67.059 1.00 64.56 245 LEU A CA 1
ATOM 1950 C C . LEU A 1 245 ? -26.693 -14.337 67.540 1.00 64.56 245 LEU A C 1
ATOM 1952 O O . LEU A 1 245 ? -27.202 -15.078 66.684 1.00 64.56 245 LEU A O 1
ATOM 1956 N N . SER A 1 246 ? -26.793 -14.573 68.857 1.00 59.72 246 SER A N 1
ATOM 1957 C CA . SER A 1 246 ? -27.710 -15.553 69.470 1.00 59.72 246 SER A CA 1
ATOM 1958 C C . SER A 1 246 ? -29.117 -14.984 69.569 1.00 59.72 246 SER A C 1
ATOM 1960 O O . SER A 1 246 ? -30.040 -15.668 69.079 1.00 59.72 246 SER A O 1
#

Sequence (246 aa):
MSELTPQHQRLKELEVSIQSGFSLIEQGEREIRQALLEVFDQQLWRFAIDSEGYALYESFDSYCRLRWKRAERTIYQRIEAGRVELQMLQSGQQPPEPTSQLLELKDVDEPLRVEVIHTAQQITGGKPTAGSIRQAKEIVDPTPKRKPVTPIAGRQYRVVGEATPHTGKVITITQVDGNLATDMEHGYPYMPTELELVDTAPKPTPVAVVPKPTASDRIRQLKGLLLECLDHVPPELKQRIRQSLS

Foldseek 3Di:
DDDQPPLQVLLVVLLVLLVVLVVPDQPSLLSNLQSLLCCVVVVSLQSDADPVGDRPAPDPCRVCCVSVVDDPVVSVLSPLLNVLCVLCVVVVHHDDRDSLLSSLCSPPPNVCQNQLVVQQCVVVVHRGDSVSSNVSCCVSPVPPQQDQADADAQFWWAFCDPDDPRHRPIWGWHADPNDTFTPDDPTDPDTSSRTDTDCPPPPDDPDPPPDDQDPVNVVVVVLVVVVVCLVVDDPVVSVVVVVVSD